Protein AF-A0A2E5CBQ8-F1 (afdb_monomer_lite)

Secondary structure (DSSP, 8-state):
------------------------HHHHHHHTTTT--TT-EEEEE-SS-EEEEEEEE-SS-TTSEEEEETT-STTHHHHTS---HHHHHHHHHHHHHHHHHHHTTSS-HHHHHHHHHHHHHTT--HHHHHHHHHHHHHHHHHHHHHHHHHHHHHHHHS-HHHHHHHHHTTTTSPP---------

Structure (mmCIF, N/CA/C/O backbone):
data_AF-A0A2E5CBQ8-F1
#
_entry.id   AF-A0A2E5CBQ8-F1
#
loop_
_atom_site.group_PDB
_atom_site.id
_atom_site.type_symbol
_atom_site.label_atom_id
_atom_site.label_alt_id
_atom_site.label_comp_id
_atom_site.label_asym_id
_atom_site.label_entity_id
_atom_site.label_seq_id
_atom_site.pdbx_PDB_ins_code
_atom_site.Cartn_x
_atom_site.Cartn_y
_atom_site.Cartn_z
_atom_site.occupancy
_atom_site.B_iso_or_equiv
_atom_site.auth_seq_id
_atom_site.auth_comp_id
_atom_site.auth_asym_id
_atom_site.auth_atom_id
_atom_site.pdbx_PDB_model_num
ATOM 1 N N . MET A 1 1 ? -14.321 -47.953 -75.832 1.00 46.03 1 MET A N 1
ATOM 2 C CA . MET A 1 1 ? -13.496 -48.593 -74.783 1.00 46.03 1 MET A CA 1
ATOM 3 C C . MET A 1 1 ? -12.392 -47.636 -74.364 1.00 46.03 1 MET A C 1
ATOM 5 O O . MET A 1 1 ? -11.572 -47.303 -75.208 1.00 46.03 1 MET A O 1
ATOM 9 N N . LYS A 1 2 ? -12.422 -47.175 -73.109 1.00 38.91 2 LYS A N 1
ATOM 10 C CA . LYS A 1 2 ? -11.278 -46.893 -72.217 1.00 38.91 2 LYS A CA 1
ATOM 11 C C . LYS A 1 2 ? -11.854 -46.353 -70.903 1.00 38.91 2 LYS A C 1
ATOM 13 O O . LYS A 1 2 ? -12.070 -45.165 -70.714 1.00 38.91 2 LYS A O 1
ATOM 18 N N . THR A 1 3 ? -12.221 -47.311 -70.066 1.00 44.31 3 THR A N 1
ATOM 19 C CA . THR A 1 3 ? -12.457 -47.204 -68.626 1.00 44.31 3 THR A CA 1
ATOM 20 C C . THR A 1 3 ? -11.144 -46.917 -67.905 1.00 44.31 3 THR A C 1
ATOM 22 O O . THR A 1 3 ? -10.200 -47.645 -68.192 1.00 44.31 3 THR A O 1
ATOM 25 N N . THR A 1 4 ? -11.115 -45.950 -66.976 1.00 44.88 4 THR A N 1
ATOM 26 C CA . THR A 1 4 ? -10.463 -46.022 -65.637 1.00 44.88 4 THR A CA 1
ATOM 27 C C . THR A 1 4 ? -10.475 -44.622 -64.985 1.00 44.88 4 THR A C 1
ATOM 29 O O . THR A 1 4 ? -9.972 -43.701 -65.614 1.00 44.88 4 THR A O 1
ATOM 32 N N . THR A 1 5 ? -11.217 -44.302 -63.914 1.00 49.97 5 THR A N 1
ATOM 33 C CA . THR A 1 5 ? -11.141 -44.595 -62.451 1.00 49.97 5 THR A CA 1
ATOM 34 C C . THR A 1 5 ? -10.514 -43.454 -61.622 1.00 49.97 5 THR A C 1
ATOM 36 O O . THR A 1 5 ? -9.458 -42.950 -61.981 1.00 49.97 5 THR A O 1
ATOM 39 N N . PHE A 1 6 ? -11.143 -43.183 -60.460 1.00 45.59 6 PHE A N 1
ATOM 40 C CA . PHE A 1 6 ? -10.725 -42.371 -59.292 1.00 45.59 6 PHE A CA 1
ATOM 41 C C . PHE A 1 6 ? -10.761 -40.839 -59.496 1.00 45.59 6 PHE A C 1
ATOM 43 O O . PHE A 1 6 ? -10.313 -40.329 -60.506 1.00 45.59 6 PHE A O 1
ATOM 50 N N . ILE A 1 7 ? -11.315 -40.016 -58.596 1.00 46.91 7 ILE A N 1
ATOM 51 C CA . ILE A 1 7 ? -11.030 -39.914 -57.158 1.00 46.91 7 ILE A CA 1
ATOM 52 C C . ILE A 1 7 ? -12.256 -39.332 -56.413 1.00 46.91 7 ILE A C 1
ATOM 54 O O . ILE A 1 7 ? -12.740 -38.251 -56.737 1.00 46.91 7 ILE A O 1
ATOM 58 N N . LEU A 1 8 ? -12.716 -40.041 -55.375 1.00 48.91 8 LEU A N 1
ATOM 59 C CA . LEU A 1 8 ? -13.511 -39.507 -54.261 1.00 48.91 8 LEU A CA 1
ATOM 60 C C . LEU A 1 8 ? -12.632 -38.550 -53.443 1.00 48.91 8 LEU A C 1
ATOM 62 O O . LEU A 1 8 ? -11.642 -39.008 -52.878 1.00 48.91 8 LEU A O 1
ATOM 66 N N . LEU A 1 9 ? -12.983 -37.266 -53.325 1.00 44.81 9 LEU A N 1
ATOM 67 C CA . LEU A 1 9 ? -12.394 -36.394 -52.302 1.00 44.81 9 LEU A CA 1
ATOM 68 C C . LEU A 1 9 ? -13.324 -35.226 -51.930 1.00 44.81 9 LEU A C 1
ATOM 70 O O . LEU A 1 9 ? -13.858 -34.535 -52.790 1.00 44.81 9 LEU A O 1
ATOM 74 N N . PHE A 1 10 ? -13.432 -35.028 -50.612 1.00 46.66 10 PHE A N 1
ATOM 75 C CA . PHE A 1 10 ? -14.015 -33.901 -49.870 1.00 46.66 10 PHE A CA 1
ATOM 76 C C . PHE A 1 10 ? -15.510 -33.914 -49.517 1.00 46.66 10 PHE A C 1
ATOM 78 O O . PHE A 1 10 ? -16.258 -32.978 -49.783 1.00 46.66 10 PHE A O 1
ATOM 85 N N . LEU A 1 11 ? -15.886 -34.921 -48.725 1.00 47.78 11 LEU A N 1
ATOM 86 C CA . LEU A 1 11 ? -16.880 -34.780 -47.654 1.00 47.78 11 LEU A CA 1
ATOM 87 C C . LEU A 1 11 ? -16.131 -34.491 -46.337 1.00 47.78 11 LEU A C 1
ATOM 89 O O . LEU A 1 11 ? -15.709 -35.428 -45.667 1.00 47.78 11 LEU A O 1
ATOM 93 N N . SER A 1 12 ? -15.912 -33.210 -46.007 1.00 46.91 12 SER A N 1
ATOM 94 C CA . SER A 1 12 ? -15.661 -32.708 -44.633 1.00 46.91 12 SER A CA 1
ATOM 95 C C . SER A 1 12 ? -15.302 -31.212 -44.610 1.00 46.91 12 SER A C 1
ATOM 97 O O . SER A 1 12 ? -14.220 -30.810 -44.188 1.00 46.91 12 SER A O 1
ATOM 99 N N . LEU A 1 13 ? -16.242 -30.336 -44.980 1.00 47.88 13 LEU A N 1
ATOM 100 C CA . LEU A 1 13 ? -16.240 -28.977 -44.421 1.00 47.88 13 LEU A CA 1
ATOM 101 C C . LEU A 1 13 ? -16.800 -29.063 -43.000 1.00 47.88 13 LEU A C 1
ATOM 103 O O . LEU A 1 13 ? -17.970 -28.805 -42.725 1.00 47.88 13 LEU A O 1
ATOM 107 N N . SER A 1 14 ? -15.935 -29.535 -42.108 1.00 46.38 14 SER A N 1
ATOM 108 C CA . SER A 1 14 ? -16.169 -29.586 -40.678 1.00 46.38 14 SER A CA 1
ATOM 109 C C . SER A 1 14 ? -16.424 -28.176 -40.161 1.00 46.38 14 SER A C 1
ATOM 111 O O . SER A 1 14 ? -15.569 -27.294 -40.235 1.00 46.38 14 SER A O 1
ATOM 113 N N . PHE A 1 15 ? -17.620 -28.005 -39.607 1.00 46.34 15 PHE A N 1
ATOM 114 C CA . PHE A 1 15 ? -17.960 -27.019 -38.594 1.00 46.34 15 PHE A CA 1
ATOM 115 C C . PHE A 1 15 ? -16.772 -26.733 -37.662 1.00 46.34 15 PHE A C 1
ATOM 117 O O . PHE A 1 15 ? -16.434 -27.550 -36.809 1.00 46.34 15 PHE A O 1
ATOM 124 N N . GLN A 1 16 ? -16.199 -25.537 -37.748 1.00 45.25 16 GLN A N 1
ATOM 125 C CA . GLN A 1 16 ? -15.494 -24.929 -36.620 1.00 45.25 16 GLN A CA 1
ATOM 126 C C . GLN A 1 16 ? -16.032 -23.520 -36.389 1.00 45.25 16 GLN A C 1
ATOM 128 O O . GLN A 1 16 ? -15.331 -22.514 -36.450 1.00 45.25 16 GLN A O 1
ATOM 133 N N . ALA A 1 17 ? -17.323 -23.459 -36.058 1.00 40.94 17 ALA A N 1
ATOM 134 C CA . ALA A 1 17 ? -17.842 -22.376 -35.240 1.00 40.94 17 ALA A CA 1
ATOM 135 C C . ALA A 1 17 ? -17.223 -22.525 -33.841 1.00 40.94 17 ALA A C 1
ATOM 137 O O . ALA A 1 17 ? -17.760 -23.212 -32.972 1.00 40.94 17 ALA A O 1
ATOM 138 N N . HIS A 1 18 ? -16.041 -21.941 -33.635 1.00 41.66 18 HIS A N 1
ATOM 139 C CA . HIS A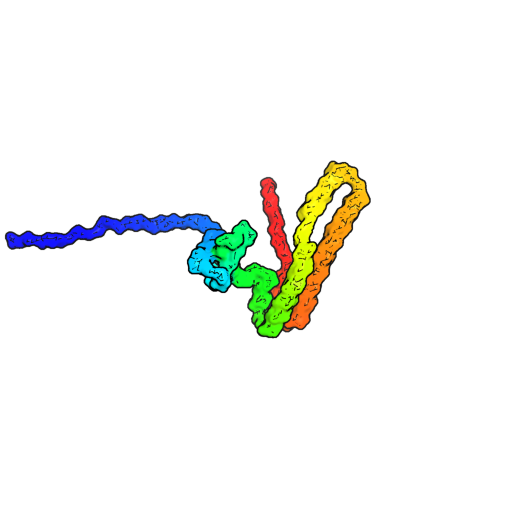 1 18 ? -15.426 -21.882 -32.316 1.00 41.66 18 HIS A CA 1
ATOM 140 C C . HIS A 1 18 ? -16.354 -21.119 -31.371 1.00 41.66 18 HIS A C 1
ATOM 142 O O . HIS A 1 18 ? -16.509 -19.899 -31.452 1.00 41.66 18 HIS A O 1
ATOM 148 N N . ALA A 1 19 ? -16.968 -21.870 -30.460 1.00 41.28 19 ALA A N 1
ATOM 149 C CA . ALA A 1 19 ? -17.668 -21.359 -29.304 1.00 41.28 19 ALA A CA 1
ATOM 150 C C . ALA A 1 19 ? -16.771 -20.338 -28.587 1.00 41.28 19 ALA A C 1
ATOM 152 O O . ALA A 1 19 ? -15.774 -20.706 -27.961 1.00 41.28 19 ALA A O 1
ATOM 153 N N . LYS A 1 20 ? -17.122 -19.048 -28.660 1.00 43.97 20 LYS A N 1
ATOM 154 C CA . LYS A 1 20 ? -16.573 -18.024 -27.763 1.00 43.97 20 LYS A CA 1
ATOM 155 C C . LYS A 1 20 ? -17.063 -18.349 -26.355 1.00 43.97 20 LYS A C 1
ATOM 157 O O . LYS A 1 20 ? -18.068 -17.818 -25.887 1.00 43.97 20 LYS A O 1
ATOM 162 N N . LYS A 1 21 ? -16.361 -19.266 -25.683 1.00 48.91 21 LYS A N 1
ATOM 163 C CA . LYS A 1 21 ? -16.465 -19.460 -24.239 1.00 48.91 21 LYS A CA 1
ATOM 164 C C . LYS A 1 21 ? -16.292 -18.079 -23.620 1.00 48.91 21 LYS A C 1
ATOM 166 O O . LYS A 1 21 ? -15.361 -17.354 -23.965 1.00 48.91 21 LYS A O 1
ATOM 171 N N . ASN A 1 22 ? -17.212 -17.702 -22.742 1.00 52.56 22 ASN A N 1
ATOM 172 C CA . ASN A 1 22 ? -17.142 -16.460 -21.988 1.00 52.56 22 ASN A CA 1
ATOM 173 C C . ASN A 1 22 ? -15.984 -16.596 -20.979 1.00 52.56 22 ASN A C 1
ATOM 175 O O . ASN A 1 22 ? -16.178 -16.939 -19.814 1.00 52.56 22 ASN A O 1
ATOM 179 N N . GLU A 1 23 ? -14.750 -16.492 -21.473 1.00 63.47 23 GLU A N 1
ATOM 180 C CA . GLU A 1 23 ? -13.539 -16.738 -20.705 1.00 63.47 23 GLU A CA 1
ATOM 181 C C . GLU A 1 23 ? -13.404 -15.651 -19.648 1.00 63.47 23 GLU A C 1
ATOM 183 O O . GLU A 1 23 ? -13.125 -14.480 -19.919 1.00 63.47 23 GLU A O 1
ATOM 188 N N . ASN A 1 24 ? -13.609 -16.048 -18.396 1.00 83.81 24 ASN A N 1
ATOM 189 C CA . ASN A 1 24 ? -13.316 -15.173 -17.283 1.00 83.81 24 ASN A CA 1
ATOM 190 C C . ASN A 1 24 ? -11.795 -14.962 -17.190 1.00 83.81 24 ASN A C 1
ATOM 192 O O . ASN A 1 24 ? -10.990 -15.821 -17.552 1.00 83.81 24 ASN A O 1
ATOM 196 N N . ARG A 1 25 ? -11.386 -13.809 -16.658 1.00 84.12 25 ARG A N 1
ATOM 197 C CA . ARG A 1 25 ? -9.968 -13.439 -16.520 1.00 84.12 25 ARG A CA 1
ATOM 198 C C . ARG A 1 25 ? -9.124 -14.506 -15.808 1.00 84.12 25 ARG A C 1
ATOM 200 O O . ARG A 1 25 ? -7.935 -14.625 -16.076 1.00 84.12 25 ARG A O 1
ATOM 207 N N . TRP A 1 26 ? -9.730 -15.249 -14.882 1.00 87.88 26 TRP A N 1
ATOM 208 C CA . TRP A 1 26 ? -9.048 -16.269 -14.092 1.00 87.88 26 TRP A CA 1
ATOM 209 C C . TRP A 1 26 ? -8.571 -17.448 -14.945 1.00 87.88 26 TRP A C 1
ATOM 211 O O . TRP A 1 26 ? -7.439 -17.890 -14.776 1.00 87.88 26 TRP A O 1
ATOM 221 N N . SER A 1 27 ? -9.389 -17.899 -15.900 1.00 89.44 27 SER A N 1
ATOM 222 C CA . SER A 1 27 ? -9.017 -18.977 -16.824 1.00 89.44 27 SER A CA 1
ATOM 223 C C . SER A 1 27 ? -7.753 -18.646 -17.626 1.00 89.44 27 SER A C 1
ATOM 225 O O . SER A 1 27 ? -6.823 -19.444 -17.640 1.00 89.44 27 SER A O 1
ATOM 227 N N . LYS A 1 28 ? -7.655 -17.427 -18.175 1.00 91.56 28 LYS A N 1
ATOM 228 C CA . LYS A 1 28 ? -6.457 -16.941 -18.882 1.00 91.56 28 LYS A CA 1
ATOM 229 C C . LYS A 1 28 ? -5.220 -16.869 -17.985 1.00 91.56 28 LYS A C 1
ATOM 231 O O . LYS A 1 28 ? -4.144 -17.289 -18.391 1.00 91.56 28 LYS A O 1
ATOM 236 N N . ILE A 1 29 ? -5.383 -16.368 -16.756 1.00 90.62 29 ILE A N 1
ATOM 237 C CA . ILE A 1 29 ? -4.297 -16.268 -15.767 1.00 90.62 29 ILE A CA 1
ATOM 238 C C . ILE A 1 29 ? -3.720 -17.647 -15.423 1.00 90.62 29 ILE A C 1
ATOM 240 O O . ILE A 1 29 ? -2.507 -17.771 -15.262 1.00 90.62 29 ILE A O 1
ATOM 244 N N . LYS A 1 30 ? -4.584 -18.658 -15.276 1.00 93.06 30 LYS A N 1
ATOM 245 C CA . LYS A 1 30 ? -4.172 -20.037 -15.002 1.00 93.06 30 LYS A CA 1
ATOM 246 C C . LYS A 1 30 ? -3.498 -20.655 -16.229 1.00 93.06 30 LYS A C 1
ATOM 248 O O . LYS A 1 30 ? -2.365 -21.107 -16.121 1.00 93.06 30 LYS A O 1
ATOM 253 N N . ALA A 1 31 ? -4.161 -20.599 -17.386 1.00 93.50 31 ALA A N 1
ATOM 254 C CA . ALA A 1 31 ? -3.687 -21.200 -18.635 1.00 93.50 31 ALA A CA 1
ATOM 255 C C . ALA A 1 31 ? -2.279 -20.723 -19.027 1.00 93.50 31 ALA A C 1
ATOM 257 O O . ALA A 1 31 ? -1.461 -21.509 -19.491 1.00 93.50 31 ALA A O 1
ATOM 258 N N . ALA A 1 32 ? -1.956 -19.455 -18.754 1.00 94.38 32 ALA A N 1
ATOM 259 C CA . ALA A 1 32 ? -0.636 -18.880 -19.013 1.00 94.38 32 ALA A CA 1
ATOM 260 C C . ALA A 1 32 ? 0.531 -19.559 -18.261 1.00 94.38 32 ALA A C 1
ATOM 262 O O . ALA A 1 32 ? 1.687 -19.293 -18.593 1.00 94.38 32 ALA A O 1
ATOM 263 N N . CYS A 1 33 ? 0.244 -20.407 -17.265 1.00 95.94 33 CYS A N 1
ATOM 264 C CA . CYS A 1 33 ? 1.229 -21.121 -16.453 1.00 95.94 33 CYS A CA 1
ATOM 265 C C . CYS A 1 33 ? 1.024 -22.645 -16.390 1.00 95.94 33 CYS A C 1
ATOM 267 O O . CYS A 1 33 ? 1.751 -23.301 -15.653 1.00 95.94 33 CYS A O 1
ATOM 269 N N . GLU A 1 34 ? 0.079 -23.231 -17.139 1.00 91.81 34 GLU A N 1
ATOM 270 C CA . GLU A 1 34 ? -0.217 -24.678 -17.060 1.00 91.81 34 GLU A CA 1
ATOM 271 C C . GLU A 1 34 ? 0.957 -25.566 -17.496 1.00 91.81 34 GLU A C 1
ATOM 273 O O . GLU A 1 34 ? 1.121 -26.665 -16.976 1.00 91.81 34 GLU A O 1
ATOM 278 N N . SER A 1 35 ? 1.805 -25.076 -18.401 1.00 88.44 35 SER A N 1
ATOM 279 C CA . SER A 1 35 ? 2.996 -25.775 -18.895 1.00 88.44 35 SER A CA 1
ATOM 280 C C . SER A 1 35 ? 4.304 -25.116 -18.443 1.00 88.44 35 SER A C 1
ATOM 282 O O . SER A 1 35 ? 5.322 -25.237 -19.125 1.00 88.44 35 SER A O 1
ATOM 284 N N . LYS A 1 36 ? 4.266 -24.339 -17.355 1.00 92.69 36 LYS A N 1
ATOM 285 C CA . LYS A 1 36 ? 5.402 -23.548 -16.870 1.00 92.69 36 LYS A CA 1
ATOM 286 C C . LYS A 1 36 ? 5.725 -23.874 -15.420 1.00 92.69 36 LYS A C 1
ATOM 288 O O . LYS A 1 36 ? 4.840 -24.207 -14.639 1.00 92.69 36 LYS A O 1
ATOM 293 N N . SER A 1 37 ? 6.994 -23.747 -15.054 1.00 92.94 37 SER A N 1
ATOM 294 C CA . SER A 1 37 ? 7.471 -23.858 -13.679 1.00 92.94 37 SER A CA 1
ATOM 295 C C . SER A 1 37 ? 7.415 -22.513 -12.947 1.00 92.94 37 SER A C 1
ATOM 297 O O . SER A 1 37 ? 7.238 -21.443 -13.542 1.00 92.94 37 SER A O 1
ATOM 299 N N . ALA A 1 38 ? 7.534 -22.561 -11.619 1.00 91.81 38 ALA A N 1
ATOM 300 C CA . ALA A 1 38 ? 7.564 -21.361 -10.795 1.00 91.81 38 ALA A CA 1
ATOM 301 C C . ALA A 1 38 ? 8.746 -20.458 -11.192 1.00 91.81 38 ALA A C 1
ATOM 303 O O . ALA A 1 38 ? 9.863 -20.928 -11.385 1.00 91.81 38 ALA A O 1
ATOM 304 N N . GLY A 1 39 ? 8.492 -19.155 -11.307 1.00 86.88 39 GLY A N 1
ATOM 305 C CA . GLY A 1 39 ? 9.480 -18.150 -11.704 1.00 86.88 39 GLY A CA 1
ATOM 306 C C . GLY A 1 39 ? 9.606 -17.923 -13.213 1.00 86.88 39 GLY A C 1
ATOM 307 O O . GLY A 1 39 ? 10.192 -16.920 -13.602 1.00 86.88 39 GLY A O 1
ATOM 308 N N . GLN A 1 40 ? 9.027 -18.775 -14.066 1.00 92.50 40 GLN A N 1
ATOM 309 C CA . GLN A 1 40 ? 9.050 -18.546 -15.514 1.00 92.50 40 GLN A CA 1
ATOM 310 C C . GLN A 1 40 ? 8.143 -17.387 -15.928 1.00 92.50 40 GLN A C 1
ATOM 312 O O . GLN A 1 40 ? 7.056 -17.198 -15.376 1.00 92.50 40 GLN A O 1
ATOM 317 N N . GLU A 1 41 ? 8.573 -16.642 -16.944 1.00 93.12 41 GLU A N 1
ATOM 318 C CA . GLU A 1 41 ? 7.784 -15.565 -17.531 1.00 93.12 41 GLU A CA 1
ATOM 319 C C . GLU A 1 41 ? 6.489 -16.100 -18.145 1.00 93.12 41 GLU A C 1
ATOM 321 O O . GLU A 1 41 ? 6.446 -17.181 -18.735 1.00 93.12 41 GLU A O 1
ATOM 326 N N . CYS A 1 42 ? 5.412 -15.333 -18.036 1.00 93.94 42 CYS A N 1
ATOM 327 C CA . CYS A 1 42 ? 4.101 -15.660 -18.574 1.00 93.94 42 CYS A CA 1
ATOM 328 C C . CYS A 1 42 ? 3.462 -14.431 -19.212 1.00 93.94 42 CYS A C 1
ATOM 330 O O . CYS A 1 42 ? 3.627 -13.311 -18.729 1.00 93.94 42 CYS A O 1
ATOM 332 N N . SER A 1 43 ? 2.693 -14.649 -20.275 1.00 92.44 43 SER A N 1
ATOM 333 C CA . SER A 1 43 ? 1.919 -13.601 -20.925 1.00 92.44 43 SER A CA 1
ATOM 334 C C . SER A 1 43 ? 0.536 -14.113 -21.322 1.00 92.44 43 SER A C 1
ATOM 336 O O . SER A 1 43 ? 0.353 -15.297 -21.607 1.00 92.44 43 SER A O 1
ATOM 338 N N . PHE A 1 44 ? -0.467 -13.240 -21.273 1.00 92.00 44 PHE A N 1
ATOM 339 C CA . PHE A 1 44 ? -1.815 -13.529 -21.759 1.00 92.00 44 PHE A CA 1
ATOM 340 C C . PHE A 1 44 ? -2.543 -12.252 -22.171 1.00 92.00 44 PHE A C 1
ATOM 342 O O . PHE A 1 44 ? -2.326 -11.181 -21.603 1.00 92.00 44 PHE A O 1
ATOM 349 N N . GLU A 1 45 ? -3.476 -12.380 -23.108 1.00 89.50 45 GLU A N 1
ATOM 350 C CA . GLU A 1 45 ? -4.361 -11.290 -23.504 1.00 89.50 45 GLU A CA 1
ATOM 351 C C . GLU A 1 45 ? -5.716 -11.397 -22.786 1.00 89.50 45 GLU A C 1
ATOM 353 O O . GLU A 1 45 ? -6.297 -12.479 -22.646 1.00 89.50 45 GLU A O 1
ATOM 358 N N . PHE A 1 46 ? -6.253 -10.268 -22.318 1.00 87.31 46 PHE A N 1
ATOM 359 C CA . PHE A 1 46 ? -7.623 -10.192 -21.817 1.00 87.31 46 PHE A CA 1
ATOM 360 C C . PHE A 1 46 ? -8.245 -8.821 -22.096 1.00 87.31 46 PHE A C 1
ATOM 362 O O . PHE A 1 46 ? -7.747 -7.797 -21.628 1.00 87.31 46 PHE A O 1
ATOM 369 N N . LYS A 1 47 ? -9.384 -8.810 -22.803 1.00 85.44 47 LYS A N 1
ATOM 370 C CA . LYS A 1 47 ? -10.100 -7.590 -23.227 1.00 85.44 47 LYS A CA 1
ATOM 371 C C . LYS A 1 47 ? -9.210 -6.608 -24.012 1.00 85.44 47 LYS A C 1
ATOM 373 O O . LYS A 1 47 ? -9.188 -5.422 -23.685 1.00 85.44 47 LYS A O 1
ATOM 378 N N . GLY A 1 48 ? -8.463 -7.106 -25.001 1.00 81.00 48 GLY A N 1
ATOM 379 C CA . GLY A 1 48 ? -7.600 -6.275 -25.851 1.00 81.00 48 GLY A CA 1
ATOM 380 C C . GLY A 1 48 ? -6.390 -5.685 -25.124 1.00 81.00 48 GLY A C 1
ATOM 381 O O . GLY A 1 48 ? -5.848 -4.668 -25.545 1.00 81.00 48 GLY A O 1
ATOM 382 N N . LYS A 1 49 ? -6.009 -6.258 -23.976 1.00 80.56 49 LYS A N 1
ATOM 383 C CA . LYS A 1 49 ? -4.834 -5.847 -23.203 1.00 80.56 49 LYS A CA 1
ATOM 384 C C . LYS A 1 49 ? -3.926 -7.040 -22.984 1.00 80.56 49 LYS A C 1
ATOM 386 O O . LYS A 1 49 ? -4.388 -8.069 -22.488 1.00 80.56 49 LYS A O 1
ATOM 391 N N . ASN A 1 50 ? -2.647 -6.844 -23.271 1.00 86.06 50 ASN A N 1
ATOM 392 C CA . ASN A 1 50 ? -1.601 -7.804 -22.961 1.00 86.06 50 ASN A CA 1
ATOM 393 C C . ASN A 1 50 ? -1.168 -7.661 -21.503 1.00 86.06 50 ASN A C 1
ATOM 395 O O . ASN A 1 50 ? -1.056 -6.562 -20.950 1.00 86.06 50 ASN A O 1
ATOM 399 N N . PHE A 1 51 ? -0.977 -8.803 -20.862 1.00 85.88 51 PHE A N 1
ATOM 400 C CA . PHE A 1 51 ? -0.543 -8.918 -19.486 1.00 85.88 51 PHE A CA 1
ATOM 401 C C . PHE A 1 51 ? 0.682 -9.805 -19.437 1.00 85.88 51 PHE A C 1
ATOM 403 O O . PHE A 1 51 ? 0.608 -10.945 -19.873 1.00 85.88 51 PHE A O 1
ATOM 410 N N . GLU A 1 52 ? 1.758 -9.298 -18.849 1.00 89.06 52 GLU A N 1
ATOM 411 C CA . GLU A 1 52 ? 3.012 -10.025 -18.656 1.00 89.06 52 GLU A CA 1
ATOM 412 C C . GLU A 1 52 ? 3.300 -10.196 -17.166 1.00 89.06 52 GLU A C 1
ATOM 414 O O . GLU A 1 52 ? 2.849 -9.399 -16.329 1.00 89.06 52 GLU A O 1
ATOM 419 N N . GLY A 1 53 ? 4.009 -11.261 -16.815 1.00 90.44 53 GLY A N 1
ATOM 420 C CA . GLY A 1 53 ? 4.176 -11.700 -15.442 1.00 90.44 53 GLY A CA 1
ATOM 421 C C . GLY A 1 53 ? 5.169 -12.830 -15.261 1.00 90.44 53 GLY A C 1
ATOM 422 O O . GLY A 1 53 ? 5.851 -13.240 -16.189 1.00 90.44 53 GLY A O 1
ATOM 423 N N . GLU A 1 54 ? 5.173 -13.362 -14.045 1.00 92.69 54 GLU A N 1
ATOM 424 C CA . GLU A 1 54 ? 5.882 -14.585 -13.675 1.00 92.69 54 GLU A CA 1
ATOM 425 C C . GLU A 1 54 ? 4.888 -15.592 -13.086 1.00 92.69 54 GLU A C 1
ATOM 427 O O . GLU A 1 54 ? 3.971 -15.225 -12.335 1.00 92.69 54 GLU A O 1
ATOM 432 N N . CYS A 1 55 ? 5.085 -16.873 -13.383 1.00 94.12 55 CYS A N 1
ATOM 433 C CA . CYS A 1 55 ? 4.318 -17.964 -12.801 1.00 94.12 55 CYS A CA 1
ATOM 434 C C . CYS A 1 55 ? 4.658 -18.118 -11.319 1.00 94.12 55 CYS A C 1
ATOM 436 O O . CYS A 1 55 ? 5.796 -18.391 -10.943 1.00 94.12 55 CYS A O 1
ATOM 438 N N . LYS A 1 56 ? 3.665 -17.914 -10.452 1.00 93.00 56 LYS A N 1
ATOM 439 C CA . LYS A 1 56 ? 3.808 -18.007 -8.991 1.00 93.00 56 LYS A CA 1
ATOM 440 C C . LYS A 1 56 ? 2.602 -18.717 -8.400 1.00 93.00 56 LYS A C 1
ATOM 442 O O . LYS A 1 56 ? 1.512 -18.638 -8.959 1.00 93.00 56 LYS A O 1
ATOM 447 N N . GLU A 1 57 ? 2.780 -19.315 -7.229 1.00 91.88 57 GLU A N 1
ATOM 448 C CA . GLU A 1 57 ? 1.712 -20.010 -6.503 1.00 91.88 57 GLU A CA 1
ATOM 449 C C . GLU A 1 57 ? 0.460 -19.142 -6.316 1.00 91.88 57 GLU A C 1
ATOM 451 O O . GLU A 1 57 ? 0.528 -17.939 -6.002 1.00 91.88 57 GLU A O 1
ATOM 456 N N . GLY A 1 58 ? -0.702 -19.755 -6.514 1.00 85.12 58 GLY A N 1
ATOM 457 C CA . GLY A 1 58 ? -1.999 -19.133 -6.339 1.00 85.12 58 GLY A CA 1
ATOM 458 C C . GLY A 1 58 ? -2.249 -18.719 -4.890 1.00 85.12 58 GLY A C 1
ATOM 459 O O . GLY A 1 58 ? -1.932 -19.417 -3.939 1.00 85.12 58 GLY A O 1
ATOM 460 N N . LYS A 1 59 ? -2.883 -17.555 -4.697 1.00 79.69 59 LYS A N 1
ATOM 461 C CA . LYS A 1 59 ? -3.231 -17.077 -3.345 1.00 79.69 59 LYS A CA 1
ATOM 462 C C . LYS A 1 59 ? -4.326 -17.925 -2.675 1.00 79.69 59 LYS A C 1
ATOM 464 O O . LYS A 1 59 ? -4.406 -17.951 -1.455 1.00 79.69 59 LYS A O 1
ATOM 469 N N . LYS A 1 60 ? -5.224 -18.510 -3.474 1.00 79.00 60 LYS A N 1
ATOM 470 C CA . LYS A 1 60 ? -6.331 -19.348 -2.984 1.00 79.00 60 LYS A CA 1
ATOM 471 C C . LYS A 1 60 ? -5.964 -20.829 -2.921 1.00 79.00 60 LYS A C 1
ATOM 473 O O . LYS A 1 60 ? -6.594 -21.555 -2.170 1.00 79.00 60 LYS A O 1
ATOM 478 N N . ASP A 1 61 ? -4.998 -21.236 -3.734 1.00 84.00 61 ASP A N 1
ATOM 479 C CA . ASP A 1 61 ? -4.568 -22.615 -3.904 1.00 84.00 61 ASP A CA 1
ATOM 480 C C . ASP A 1 61 ? -3.090 -22.588 -4.302 1.00 84.00 61 ASP A C 1
ATOM 482 O O . ASP A 1 61 ? -2.751 -22.097 -5.384 1.00 84.00 61 ASP A O 1
ATOM 486 N N . SER A 1 62 ? -2.224 -23.034 -3.393 1.00 86.00 62 SER A N 1
ATOM 487 C CA . SER A 1 62 ? -0.773 -23.063 -3.589 1.00 86.00 62 SER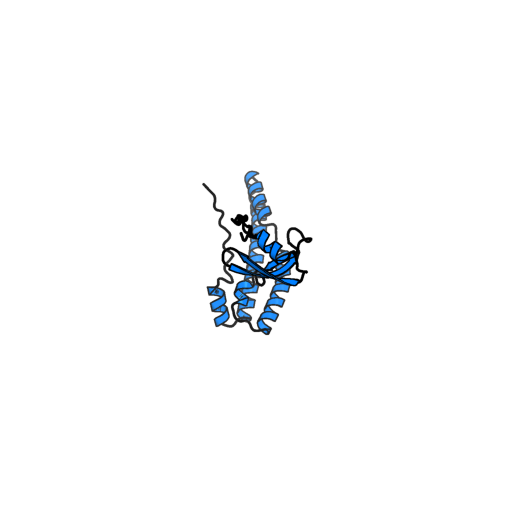 A CA 1
ATOM 488 C C . SER A 1 62 ? -0.326 -24.187 -4.523 1.00 86.00 62 SER A C 1
ATOM 490 O O . SER A 1 62 ? 0.784 -24.120 -5.038 1.00 86.00 62 SER A O 1
ATOM 492 N N . SER A 1 63 ? -1.186 -25.175 -4.805 1.00 86.12 63 SER A N 1
ATOM 493 C CA . SER A 1 63 ? -0.886 -26.261 -5.749 1.00 86.12 63 SER A CA 1
ATOM 494 C C . SER A 1 63 ? -0.940 -25.820 -7.217 1.00 86.12 63 SER A C 1
ATOM 496 O O . SER A 1 63 ? -0.472 -26.531 -8.103 1.00 86.12 63 SER A O 1
ATOM 498 N N . LEU A 1 64 ? -1.488 -24.631 -7.487 1.00 90.69 64 LEU A N 1
ATOM 499 C CA . LEU A 1 64 ? -1.637 -24.083 -8.830 1.00 90.69 64 LEU A CA 1
ATOM 500 C C . LEU A 1 64 ? -0.670 -22.924 -9.065 1.00 90.69 64 LEU A C 1
ATOM 502 O O . LEU A 1 64 ? -0.639 -21.951 -8.306 1.00 90.69 64 LEU A O 1
ATOM 506 N N . LEU A 1 65 ? 0.044 -22.968 -10.190 1.00 93.81 65 LEU A N 1
ATOM 507 C CA . LEU A 1 65 ? 0.774 -21.812 -10.697 1.00 93.81 65 LEU A CA 1
ATOM 508 C C . LEU A 1 65 ? -0.158 -20.909 -11.500 1.00 93.81 65 LEU A C 1
ATOM 510 O O . LEU A 1 65 ? -0.941 -21.350 -12.338 1.00 93.81 65 LEU A O 1
ATOM 514 N N . VAL A 1 66 ? -0.070 -19.613 -11.224 1.00 93.38 66 VAL A N 1
ATOM 515 C CA . VAL A 1 66 ? -0.846 -18.582 -11.907 1.00 93.38 66 VAL A CA 1
ATOM 516 C C . VAL A 1 66 ? 0.065 -17.472 -12.389 1.00 93.38 66 VAL A C 1
ATOM 518 O O . VAL A 1 66 ? 1.035 -17.110 -11.716 1.00 93.38 66 VAL A O 1
ATOM 521 N N . CYS A 1 67 ? -0.280 -16.883 -13.532 1.00 91.94 67 CYS A N 1
ATOM 522 C CA . CYS A 1 67 ? 0.480 -15.773 -14.077 1.00 91.94 67 CYS A CA 1
ATOM 523 C C . CYS A 1 67 ? 0.281 -14.518 -13.220 1.00 91.94 67 CYS A C 1
ATOM 525 O O . CYS A 1 67 ? -0.755 -13.842 -13.288 1.00 91.94 67 CYS A O 1
ATOM 527 N N . LYS A 1 68 ? 1.262 -14.203 -12.367 1.00 87.94 68 LYS A N 1
ATOM 528 C CA . LYS A 1 68 ? 1.248 -12.992 -11.546 1.00 87.94 68 LYS A CA 1
ATOM 529 C C . LYS A 1 68 ? 1.902 -11.865 -12.319 1.00 87.94 68 LYS A C 1
ATOM 531 O O . LYS A 1 68 ? 3.104 -11.865 -12.545 1.00 87.94 68 LYS A O 1
ATOM 536 N N . ARG A 1 69 ? 1.080 -10.874 -12.657 1.00 77.94 69 ARG A N 1
ATOM 537 C CA . ARG A 1 69 ? 1.480 -9.669 -13.383 1.00 77.94 69 ARG A CA 1
ATOM 538 C C . ARG A 1 69 ? 2.757 -9.043 -12.811 1.00 77.94 69 ARG A C 1
ATOM 540 O O . ARG A 1 69 ? 2.775 -8.627 -11.645 1.00 77.94 69 ARG A O 1
ATOM 547 N N . SER A 1 70 ? 3.752 -8.855 -13.664 1.00 60.97 70 SER A N 1
ATOM 548 C CA . SER A 1 70 ? 4.890 -7.983 -13.411 1.00 60.97 70 SER A CA 1
ATOM 549 C C . SER A 1 70 ? 4.332 -6.569 -13.255 1.00 60.97 70 SER A C 1
ATOM 551 O O . SER A 1 70 ? 3.605 -6.064 -14.105 1.00 60.97 70 SER A O 1
ATOM 553 N N . GLY A 1 71 ? 4.528 -5.945 -12.092 1.00 52.19 71 GLY A N 1
ATOM 554 C CA . GLY A 1 71 ? 4.008 -4.591 -11.851 1.00 52.19 71 GLY A CA 1
ATOM 555 C C . GLY A 1 71 ? 2.494 -4.513 -11.602 1.00 52.19 71 GLY A C 1
ATOM 556 O O . GLY A 1 71 ? 1.883 -3.461 -11.770 1.00 52.19 71 GLY A O 1
ATOM 557 N N . GLY A 1 72 ? 1.841 -5.606 -11.196 1.00 47.91 72 GLY A N 1
ATOM 558 C CA . GLY A 1 72 ? 0.496 -5.574 -10.609 1.00 47.91 72 GLY A CA 1
ATOM 559 C C . GLY A 1 72 ? 0.543 -5.290 -9.106 1.00 47.91 72 GLY A C 1
ATOM 560 O O . GLY A 1 72 ? 0.292 -6.182 -8.305 1.00 47.91 72 GLY A O 1
ATOM 561 N N . GLY A 1 73 ? 0.900 -4.073 -8.701 1.00 62.28 73 GLY A N 1
ATOM 562 C CA . GLY A 1 73 ? 1.022 -3.704 -7.287 1.00 62.28 73 GLY A CA 1
ATOM 563 C C . GLY A 1 73 ? 1.325 -2.221 -7.110 1.00 62.28 73 GLY A C 1
ATOM 564 O O . GLY A 1 73 ? 1.475 -1.513 -8.099 1.00 62.28 73 GLY A O 1
ATOM 565 N N . GLY A 1 74 ? 1.444 -1.747 -5.864 1.00 59.22 74 GLY A N 1
ATOM 566 C CA . GLY A 1 74 ? 1.635 -0.325 -5.507 1.00 59.22 74 GLY A CA 1
ATOM 567 C C . GLY A 1 74 ? 2.878 0.385 -6.081 1.00 59.22 74 GLY A C 1
ATOM 568 O O . GLY A 1 74 ? 3.137 1.522 -5.697 1.00 59.22 74 GLY A O 1
ATOM 569 N N . LEU A 1 75 ? 3.619 -0.283 -6.972 1.00 67.38 75 LEU A N 1
ATOM 570 C CA . LEU A 1 75 ? 4.756 0.203 -7.755 1.00 67.38 75 LEU A CA 1
ATOM 571 C C . LEU A 1 75 ? 4.463 0.444 -9.235 1.00 67.38 75 LEU A C 1
ATOM 573 O O . LEU A 1 75 ? 5.354 0.924 -9.919 1.00 67.38 75 LEU A O 1
ATOM 577 N N . ALA A 1 76 ? 3.283 0.082 -9.747 1.00 75.62 76 ALA A N 1
ATOM 578 C CA . ALA A 1 76 ? 2.997 0.143 -11.184 1.00 75.62 76 ALA A CA 1
ATOM 579 C C . ALA A 1 76 ? 3.339 1.520 -11.771 1.00 75.62 76 ALA A C 1
ATOM 581 O O . ALA A 1 76 ? 4.136 1.614 -12.690 1.00 75.62 76 ALA A O 1
ATOM 582 N N . ILE A 1 77 ? 2.841 2.573 -11.120 1.00 82.88 77 ILE A N 1
ATOM 583 C CA . ILE A 1 77 ? 3.084 3.962 -11.513 1.00 82.88 77 ILE A CA 1
ATOM 584 C C . ILE A 1 77 ? 4.568 4.326 -11.412 1.00 82.88 77 ILE A C 1
ATOM 586 O O . ILE A 1 77 ? 5.070 5.026 -12.273 1.00 82.88 77 ILE A O 1
ATOM 590 N N . LEU A 1 78 ? 5.274 3.842 -10.384 1.00 85.38 78 LEU A N 1
ATOM 591 C CA . LEU A 1 78 ? 6.683 4.176 -10.146 1.00 85.38 78 LEU A CA 1
ATOM 592 C C . LEU A 1 78 ? 7.620 3.565 -11.195 1.00 85.38 78 LEU A C 1
ATOM 594 O O . LEU A 1 78 ? 8.661 4.139 -11.468 1.00 85.38 78 LEU A O 1
ATOM 598 N N . ARG A 1 79 ? 7.257 2.427 -11.797 1.00 79.50 79 ARG A N 1
ATOM 599 C CA . ARG A 1 79 ? 8.049 1.804 -12.872 1.00 79.50 79 ARG A CA 1
ATOM 600 C C . ARG A 1 79 ? 7.929 2.533 -14.211 1.00 79.50 79 ARG A C 1
ATOM 602 O O . ARG A 1 79 ? 8.757 2.307 -15.075 1.00 79.50 79 ARG A O 1
ATOM 609 N N . GLU A 1 80 ? 6.921 3.387 -14.366 1.00 82.56 80 GLU A N 1
ATOM 610 C CA . GLU A 1 80 ? 6.695 4.208 -15.563 1.00 82.56 80 GLU A CA 1
ATOM 611 C C . GLU A 1 80 ? 7.360 5.596 -15.460 1.00 82.56 80 GLU A C 1
ATOM 613 O O . GLU A 1 80 ? 7.001 6.493 -16.219 1.00 82.56 80 GLU A O 1
ATOM 618 N N . LEU A 1 81 ? 8.239 5.812 -14.470 1.00 88.12 81 LEU A N 1
ATOM 619 C CA . LEU A 1 81 ? 8.919 7.093 -14.215 1.00 88.12 81 LEU A CA 1
ATOM 620 C C . LEU A 1 81 ? 10.407 7.067 -14.587 1.00 88.12 81 LEU A C 1
ATOM 622 O O . LEU A 1 81 ? 11.153 7.909 -14.092 1.00 88.12 81 LEU A O 1
ATOM 626 N N . ASP A 1 82 ? 10.839 6.074 -15.368 1.00 88.50 82 ASP A N 1
ATOM 627 C CA . ASP A 1 82 ? 12.232 5.915 -15.805 1.00 88.50 82 ASP A CA 1
ATOM 628 C C . ASP A 1 82 ? 13.226 6.031 -14.635 1.00 88.50 82 ASP A C 1
ATOM 630 O O . ASP A 1 82 ? 14.102 6.892 -14.593 1.00 88.50 82 ASP A O 1
ATOM 634 N N . LEU A 1 83 ? 13.021 5.199 -13.607 1.00 89.94 83 LEU A N 1
ATOM 635 C CA . LEU A 1 83 ? 13.872 5.187 -12.415 1.00 89.94 83 LEU A CA 1
ATOM 636 C C . LEU A 1 83 ? 15.264 4.638 -12.743 1.00 89.94 83 LEU A C 1
ATOM 638 O O . LEU A 1 83 ? 15.369 3.630 -13.440 1.00 89.94 83 LEU A O 1
ATOM 642 N N . THR A 1 84 ? 16.309 5.218 -12.148 1.00 93.56 84 THR A N 1
ATOM 643 C CA . THR A 1 84 ? 17.656 4.628 -12.200 1.00 93.56 84 THR A CA 1
ATOM 644 C C . THR A 1 84 ? 17.723 3.326 -11.399 1.00 93.56 84 T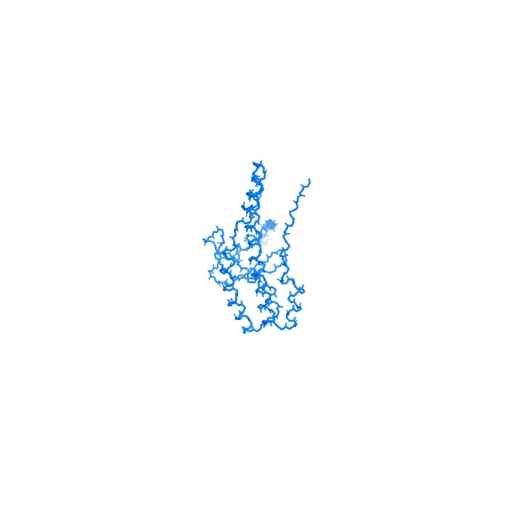HR A C 1
ATOM 646 O O . THR A 1 84 ? 16.889 3.073 -10.517 1.00 93.56 84 THR A O 1
ATOM 649 N N . ASP A 1 85 ? 18.748 2.511 -11.643 1.00 90.56 85 ASP A N 1
ATOM 650 C CA . ASP A 1 85 ? 18.963 1.264 -10.905 1.00 90.56 85 ASP A CA 1
ATOM 651 C C . ASP A 1 85 ? 19.153 1.507 -9.398 1.00 90.56 85 ASP A C 1
ATOM 653 O O . ASP A 1 85 ? 18.605 0.777 -8.562 1.00 90.56 85 ASP A O 1
ATOM 657 N N . GLU A 1 86 ? 19.836 2.590 -9.020 1.00 91.94 86 GLU A N 1
ATOM 658 C CA . GLU A 1 86 ? 19.991 3.017 -7.627 1.00 91.94 86 GLU A CA 1
ATOM 659 C C . GLU A 1 86 ? 18.651 3.426 -7.015 1.00 91.94 86 GLU A C 1
ATOM 661 O O . GLU A 1 86 ? 18.355 3.062 -5.869 1.00 91.94 86 GLU A O 1
ATOM 666 N N . GLN A 1 87 ? 17.822 4.167 -7.760 1.00 91.88 87 GLN A N 1
ATOM 667 C CA . GLN A 1 87 ? 16.490 4.551 -7.299 1.00 91.88 87 GLN A CA 1
ATOM 668 C C . GLN A 1 87 ? 15.611 3.313 -7.093 1.00 91.88 87 GLN A C 1
ATOM 670 O O . GLN A 1 87 ? 14.939 3.179 -6.065 1.00 91.88 87 GLN A O 1
ATOM 675 N N . LEU A 1 88 ? 15.657 2.372 -8.038 1.00 89.75 88 LEU A N 1
ATOM 676 C CA . LEU A 1 88 ? 14.927 1.112 -7.984 1.00 89.75 88 LEU A CA 1
ATOM 677 C C . LEU A 1 88 ? 15.361 0.258 -6.784 1.00 89.75 88 LEU A C 1
ATOM 679 O O . LEU A 1 88 ? 14.507 -0.318 -6.101 1.00 89.75 88 LEU A O 1
ATOM 683 N N . LYS A 1 89 ? 16.667 0.188 -6.501 1.00 90.38 89 LYS A N 1
ATOM 684 C CA . LYS A 1 89 ? 17.217 -0.537 -5.348 1.00 90.38 89 LYS A CA 1
ATOM 685 C C . LYS A 1 89 ? 16.700 0.043 -4.030 1.00 90.38 89 LYS A C 1
ATOM 687 O O . LYS A 1 89 ? 16.066 -0.683 -3.262 1.00 90.38 89 LYS A O 1
ATOM 692 N N . LYS A 1 90 ? 16.854 1.356 -3.819 1.00 93.25 90 LYS A N 1
ATOM 693 C CA . LYS A 1 90 ? 16.358 2.055 -2.616 1.00 93.25 90 LYS A CA 1
ATOM 694 C C . LYS A 1 90 ? 14.849 1.884 -2.440 1.00 93.25 90 LYS A C 1
ATOM 696 O O . LYS A 1 90 ? 14.359 1.674 -1.332 1.00 93.25 90 LYS A O 1
ATOM 701 N N . LEU A 1 91 ? 14.094 1.945 -3.537 1.00 91.06 91 LEU A N 1
ATOM 702 C CA . LEU A 1 91 ? 12.646 1.758 -3.527 1.00 91.06 91 LEU A CA 1
ATOM 703 C C . LEU A 1 91 ? 12.241 0.341 -3.101 1.00 91.06 91 LEU A C 1
ATOM 705 O O . LEU A 1 91 ? 11.303 0.189 -2.316 1.00 91.06 91 LEU A O 1
ATOM 709 N N . LYS A 1 92 ? 12.930 -0.693 -3.600 1.00 86.50 92 LYS A N 1
ATOM 710 C CA . LYS A 1 92 ? 12.689 -2.091 -3.205 1.00 86.50 92 LYS A CA 1
ATOM 711 C C . LYS A 1 92 ? 12.976 -2.300 -1.718 1.00 86.50 92 LYS A C 1
ATOM 713 O O . LYS A 1 92 ? 12.141 -2.881 -1.030 1.00 86.50 92 LYS A O 1
ATOM 718 N N . GLU A 1 93 ? 14.099 -1.787 -1.222 1.00 89.81 93 GLU A N 1
ATOM 719 C CA . GLU A 1 93 ? 14.484 -1.870 0.194 1.00 89.81 93 GLU A CA 1
ATOM 720 C C . GLU A 1 93 ? 13.452 -1.190 1.103 1.00 89.81 93 GLU A C 1
ATOM 722 O O . GLU A 1 93 ? 12.936 -1.818 2.033 1.00 89.81 93 GLU A O 1
ATOM 727 N N . PHE A 1 94 ? 13.066 0.050 0.777 1.00 90.88 94 PHE A N 1
ATOM 728 C CA . PHE A 1 94 ? 12.011 0.771 1.492 1.00 90.88 94 PHE A CA 1
ATOM 729 C C . PHE A 1 94 ? 10.701 -0.015 1.488 1.00 90.88 94 PHE A C 1
ATOM 731 O O . PHE A 1 94 ? 10.035 -0.149 2.507 1.00 90.88 94 PHE A O 1
ATOM 738 N N . MET A 1 95 ? 10.303 -0.579 0.349 1.00 84.69 95 MET A N 1
ATOM 739 C CA . MET A 1 95 ? 9.052 -1.322 0.275 1.00 84.69 95 MET A CA 1
ATOM 740 C C . MET A 1 95 ? 9.029 -2.605 1.086 1.00 84.69 95 MET A C 1
ATOM 742 O O . MET A 1 95 ? 7.966 -2.928 1.621 1.00 84.69 95 MET A O 1
ATOM 746 N N . SER A 1 96 ? 10.146 -3.325 1.147 1.00 83.75 96 SER A N 1
ATOM 747 C CA . SER A 1 96 ? 10.270 -4.542 1.945 1.00 83.75 96 SER A CA 1
ATOM 748 C C . SER A 1 96 ? 10.129 -4.227 3.434 1.00 83.75 96 SER A C 1
ATOM 750 O O . SER A 1 96 ? 9.295 -4.836 4.099 1.00 83.75 96 SER A O 1
ATOM 752 N N . SER A 1 97 ? 10.826 -3.207 3.943 1.00 83.94 97 SER A N 1
ATOM 753 C CA . SER A 1 97 ? 10.707 -2.805 5.354 1.00 83.94 97 SER A CA 1
ATOM 754 C C . SER A 1 97 ? 9.323 -2.229 5.686 1.00 83.94 97 SER A C 1
ATOM 756 O O . SER A 1 97 ? 8.718 -2.572 6.703 1.00 83.94 97 SER A O 1
ATOM 758 N N . HIS A 1 98 ? 8.745 -1.427 4.788 1.00 85.38 98 HIS A N 1
ATOM 759 C CA . HIS A 1 98 ? 7.403 -0.854 4.962 1.00 85.38 98 HIS A CA 1
ATOM 760 C C . HIS A 1 98 ? 6.267 -1.856 4.730 1.00 85.38 98 HIS A C 1
ATOM 762 O O . HIS A 1 98 ? 5.101 -1.561 5.005 1.00 85.38 98 HIS A O 1
ATOM 768 N N . SER A 1 99 ? 6.554 -3.009 4.125 1.00 80.00 99 SER A N 1
ATOM 769 C CA . SER A 1 99 ? 5.591 -4.099 3.953 1.00 80.00 99 SER A CA 1
ATOM 770 C C . SER A 1 99 ? 5.260 -4.733 5.301 1.00 80.00 99 SER A C 1
ATOM 772 O O . SER A 1 99 ? 4.078 -4.931 5.580 1.00 80.00 99 SER A O 1
ATOM 774 N N . GLU A 1 100 ? 6.262 -4.974 6.150 1.00 79.69 100 GLU A N 1
ATOM 775 C CA . GLU A 1 100 ? 6.062 -5.566 7.479 1.00 79.69 100 GLU A CA 1
ATOM 776 C C . GLU A 1 100 ? 5.195 -4.665 8.365 1.00 79.69 100 GLU A C 1
ATOM 778 O O . GLU A 1 100 ? 4.114 -5.086 8.772 1.00 79.69 100 GLU A O 1
ATOM 783 N N . LYS A 1 101 ? 5.531 -3.368 8.478 1.00 81.12 101 LYS A N 1
ATOM 784 C CA . LYS A 1 101 ? 4.706 -2.373 9.201 1.00 81.12 101 LYS A CA 1
ATOM 785 C C . LYS A 1 101 ? 3.244 -2.328 8.729 1.00 81.12 101 LYS A C 1
ATOM 787 O O . LYS A 1 101 ? 2.336 -1.980 9.480 1.00 81.12 101 LYS A O 1
ATOM 792 N N . ARG A 1 102 ? 2.992 -2.639 7.451 1.00 77.56 102 ARG A N 1
ATOM 793 C CA . ARG A 1 102 ? 1.636 -2.675 6.884 1.00 77.56 102 ARG A CA 1
ATOM 794 C C . ARG A 1 102 ? 0.884 -3.962 7.190 1.00 77.56 102 ARG A C 1
ATOM 796 O O . ARG A 1 102 ? -0.346 -3.909 7.204 1.00 77.56 102 ARG A O 1
ATOM 803 N N . LYS A 1 103 ? 1.564 -5.096 7.383 1.00 75.81 103 LYS A N 1
ATOM 804 C CA . LYS A 1 103 ? 0.915 -6.360 7.768 1.00 75.81 103 LYS A CA 1
ATOM 805 C C . LYS A 1 103 ? 0.305 -6.241 9.160 1.00 75.81 103 LYS A C 1
ATOM 807 O O . LYS A 1 103 ? -0.842 -6.641 9.325 1.00 75.81 103 LYS A O 1
ATOM 812 N N . ASP A 1 104 ? 0.995 -5.576 10.079 1.00 71.12 104 ASP A N 1
ATOM 813 C CA . ASP A 1 104 ? 0.519 -5.367 11.453 1.00 71.12 104 ASP A CA 1
ATOM 814 C C . ASP A 1 104 ? -0.749 -4.499 11.517 1.00 71.12 104 ASP A C 1
ATOM 816 O O . ASP A 1 104 ? -1.562 -4.619 12.427 1.00 71.12 104 ASP A O 1
ATOM 820 N N . LEU A 1 105 ? -0.974 -3.657 10.501 1.00 71.81 105 LEU A N 1
ATOM 821 C CA . LEU A 1 105 ? -2.173 -2.818 10.367 1.00 71.81 105 LEU A CA 1
ATOM 822 C C . LEU A 1 105 ? -3.272 -3.451 9.494 1.00 71.81 105 LEU A C 1
ATOM 824 O O . LEU A 1 105 ? -4.260 -2.782 9.141 1.00 71.81 105 LEU A O 1
ATOM 828 N N . LYS A 1 106 ? -3.093 -4.708 9.073 1.00 65.56 106 LYS A N 1
ATOM 829 C CA . LYS A 1 106 ? -3.950 -5.390 8.102 1.00 65.56 106 LYS A CA 1
ATOM 830 C C . LYS A 1 106 ? -4.994 -6.257 8.803 1.00 65.56 106 LYS A C 1
ATOM 832 O O . LYS A 1 106 ? -4.786 -7.438 9.035 1.00 65.56 106 LYS A O 1
ATOM 837 N N . GLY A 1 107 ? -6.167 -5.682 9.036 1.00 67.19 107 GLY A N 1
ATOM 838 C CA . GLY A 1 107 ? -7.314 -6.384 9.623 1.00 67.19 107 GLY A CA 1
ATOM 839 C C . GLY A 1 107 ? -8.046 -5.485 10.608 1.00 67.19 107 GLY A C 1
ATOM 840 O O . GLY A 1 107 ? -7.592 -4.375 10.869 1.00 67.19 107 GLY A O 1
ATOM 841 N N . GLY A 1 108 ? -9.219 -5.891 11.081 1.00 71.75 108 GLY A N 1
ATOM 842 C CA . GLY A 1 108 ? -9.930 -5.227 12.178 1.00 71.75 108 GLY A CA 1
ATOM 843 C C . GLY A 1 108 ? -10.889 -4.117 11.758 1.00 71.75 108 GLY A C 1
ATOM 844 O O . G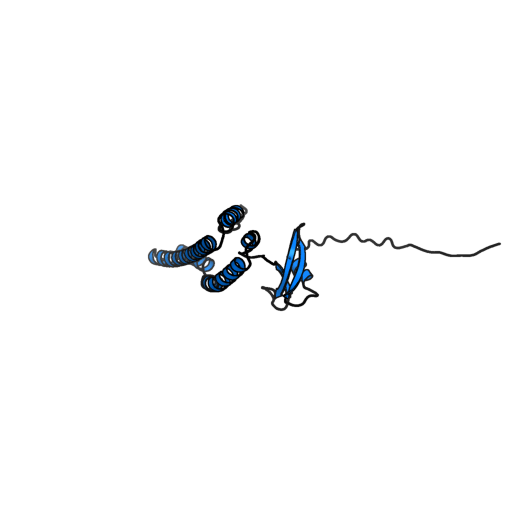LY A 1 108 ? -11.888 -3.886 12.424 1.00 71.75 108 GLY A O 1
ATOM 845 N N . GLY A 1 109 ? -10.655 -3.427 10.638 1.00 78.75 109 GLY A N 1
ATOM 846 C CA . GLY A 1 109 ? -11.507 -2.294 10.255 1.00 78.75 109 GLY A CA 1
ATOM 847 C C . GLY A 1 109 ? -12.951 -2.686 9.907 1.00 78.75 109 GLY A C 1
ATOM 848 O O . GLY A 1 109 ? -13.861 -1.879 10.077 1.00 78.75 109 GLY A O 1
ATOM 849 N N . LYS A 1 110 ? -13.183 -3.900 9.389 1.00 82.69 110 LYS A N 1
ATOM 850 C CA . LYS A 1 110 ? -14.546 -4.396 9.138 1.00 82.69 110 LYS A CA 1
ATOM 851 C C . LYS A 1 110 ? -15.172 -4.855 10.451 1.00 82.69 110 LYS A C 1
ATOM 853 O O . LYS A 1 110 ? -16.270 -4.417 10.760 1.00 82.69 110 LYS A O 1
ATOM 858 N N . GLU A 1 111 ? -14.442 -5.648 11.226 1.00 88.81 111 GLU A N 1
ATOM 859 C CA . GLU A 1 111 ? -14.868 -6.176 12.521 1.00 88.81 111 GLU A CA 1
ATOM 860 C C . GLU A 1 111 ? -15.233 -5.048 13.493 1.00 88.81 111 GLU A C 1
ATOM 862 O O . GLU A 1 111 ? -16.312 -5.058 14.067 1.00 88.81 111 GLU A O 1
ATOM 867 N N . LYS A 1 112 ? -14.401 -4.007 13.608 1.00 89.81 112 LYS A N 1
ATOM 868 C CA . LYS A 1 112 ? -14.659 -2.838 14.463 1.00 89.81 112 LYS A CA 1
ATOM 869 C C . LY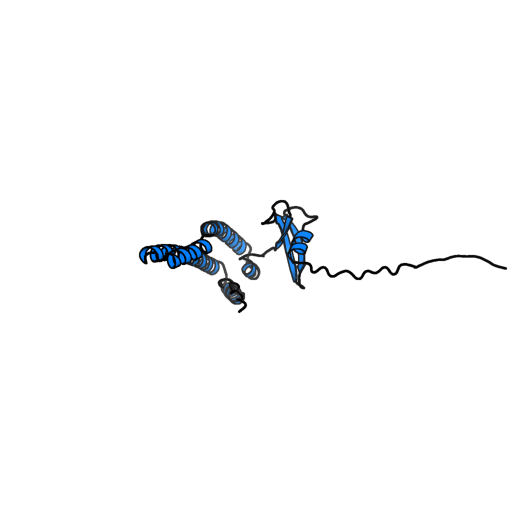S A 1 112 ? -15.860 -2.016 14.004 1.00 89.81 112 LYS A C 1
ATOM 871 O O . LYS A 1 112 ? -16.568 -1.461 14.837 1.00 89.81 112 LYS A O 1
ATOM 876 N N . ARG A 1 113 ? -16.121 -1.948 12.692 1.00 87.44 113 ARG A N 1
ATOM 877 C CA . ARG A 1 113 ? -17.334 -1.302 12.166 1.00 87.44 113 ARG A CA 1
ATOM 878 C C . ARG A 1 113 ? -18.590 -2.097 12.493 1.00 87.44 113 ARG A C 1
ATOM 880 O O . ARG A 1 113 ? -19.581 -1.480 12.857 1.00 87.44 113 ARG A O 1
ATOM 887 N N . GLU A 1 114 ? -18.555 -3.422 12.373 1.00 92.75 114 GLU A N 1
ATOM 888 C CA . GLU A 1 114 ? -19.684 -4.264 12.789 1.00 92.75 114 GLU A CA 1
ATOM 889 C C . GLU A 1 114 ? -19.886 -4.191 14.307 1.00 92.75 114 GLU A C 1
ATOM 891 O O . GLU A 1 114 ? -20.988 -3.891 14.749 1.00 92.75 114 GLU A O 1
ATOM 896 N N . LYS A 1 115 ? -18.810 -4.276 15.099 1.00 93.81 115 LYS A N 1
ATOM 897 C CA . LYS A 1 115 ? -18.856 -4.105 16.558 1.00 93.81 115 LYS A CA 1
ATOM 898 C C . LYS A 1 115 ? -19.453 -2.758 16.973 1.00 93.81 115 LYS A C 1
ATOM 900 O O . LYS A 1 115 ? -20.229 -2.696 17.916 1.00 93.81 115 LYS A O 1
ATOM 905 N N . MET A 1 116 ? -19.137 -1.672 16.263 1.00 94.56 116 MET A N 1
ATOM 906 C CA . MET A 1 116 ? -19.746 -0.362 16.526 1.00 94.56 116 MET A CA 1
ATOM 907 C C . MET A 1 116 ? -21.266 -0.388 16.307 1.00 94.56 116 MET A C 1
ATOM 909 O O . MET A 1 116 ? -22.003 0.170 17.116 1.00 94.56 116 MET A O 1
ATOM 913 N N . LYS A 1 117 ? -21.746 -1.058 15.249 1.00 95.44 117 LYS A N 1
ATOM 914 C CA . LYS A 1 117 ? -23.189 -1.233 15.013 1.00 95.44 117 LYS A CA 1
ATOM 915 C C . LYS A 1 117 ? -23.834 -2.080 16.106 1.00 95.44 117 LYS A C 1
ATOM 917 O O . LYS A 1 117 ? -24.904 -1.724 16.578 1.00 95.44 117 LYS A O 1
ATOM 922 N N . GLU A 1 118 ? -23.188 -3.170 16.512 1.00 96.06 118 GLU A N 1
ATOM 923 C CA . GLU A 1 118 ? -23.675 -4.045 17.583 1.00 96.06 118 GLU A CA 1
ATOM 924 C C . GLU A 1 118 ? -23.812 -3.287 18.908 1.00 96.06 118 GLU A C 1
ATOM 926 O O . GLU A 1 118 ? -24.868 -3.344 19.532 1.00 96.06 118 GLU A O 1
ATOM 931 N N . LEU A 1 119 ? -22.789 -2.521 19.311 1.00 95.62 119 LEU A N 1
ATOM 932 C CA . LEU A 1 119 ? -22.833 -1.703 20.530 1.00 95.62 119 LEU A CA 1
ATOM 933 C C . LEU A 1 119 ? -23.956 -0.659 20.473 1.00 95.62 119 LEU A C 1
ATOM 935 O O . LEU A 1 119 ? -24.644 -0.447 21.469 1.00 95.62 119 LEU A O 1
ATOM 939 N N . PHE A 1 120 ? -24.151 -0.033 19.310 1.00 96.44 120 PHE A N 1
ATOM 940 C CA . PHE A 1 120 ? -25.215 0.944 19.103 1.00 96.44 120 PHE A CA 1
ATOM 941 C C . PHE A 1 120 ? -26.607 0.309 19.223 1.00 96.44 120 PHE A C 1
ATOM 943 O O . PHE A 1 120 ? -27.443 0.800 19.975 1.00 96.44 120 PHE A O 1
ATOM 950 N N . LEU A 1 121 ? -26.845 -0.814 18.535 1.00 97.00 121 LEU A N 1
ATOM 951 C CA . LEU A 1 121 ? -28.119 -1.540 18.594 1.00 97.00 121 LEU A CA 1
ATOM 952 C C . LEU A 1 121 ? -28.414 -2.092 19.995 1.00 97.00 121 LEU A C 1
ATOM 954 O O . LEU A 1 121 ? -29.571 -2.156 20.396 1.00 97.00 121 LEU A O 1
ATOM 958 N N . ALA A 1 122 ? -27.377 -2.456 20.748 1.00 96.81 122 ALA A N 1
ATOM 959 C CA . ALA A 1 122 ? -27.492 -2.931 22.122 1.00 96.81 122 ALA A CA 1
ATOM 960 C C . ALA A 1 122 ? -27.677 -1.806 23.163 1.00 96.81 122 ALA A C 1
ATOM 962 O O . ALA A 1 122 ? -27.718 -2.106 24.356 1.00 96.81 122 ALA A O 1
ATOM 963 N N . GLY A 1 123 ? -27.747 -0.532 22.751 1.00 95.88 123 GLY A N 1
ATOM 964 C CA . GLY A 1 123 ? -27.936 0.603 23.664 1.00 95.88 123 GLY A CA 1
ATOM 965 C C . GLY A 1 123 ? -26.799 0.768 24.677 1.00 95.88 123 GLY A C 1
ATOM 966 O O . GLY A 1 123 ? -27.036 1.134 25.827 1.00 95.88 123 GLY A O 1
ATOM 967 N N . LYS A 1 124 ? -25.566 0.429 24.282 1.00 97.00 124 LYS A N 1
ATOM 968 C CA . LYS A 1 124 ? -24.387 0.522 25.152 1.00 97.00 124 LYS A CA 1
ATOM 969 C C . LYS A 1 124 ? -24.038 1.969 25.478 1.00 97.00 124 LYS A C 1
ATOM 971 O O . LYS A 1 124 ? -24.464 2.902 24.803 1.00 97.00 124 LYS A O 1
ATOM 976 N N . SER A 1 125 ? -23.240 2.146 26.526 1.00 96.25 125 SER A N 1
ATOM 977 C CA . SER A 1 125 ? -22.899 3.478 27.019 1.00 96.25 125 SER A CA 1
ATOM 978 C C . SER A 1 125 ? -22.059 4.272 26.012 1.00 96.25 125 SER A C 1
ATOM 980 O O . SER A 1 125 ? -21.211 3.721 25.303 1.00 96.25 125 SER A O 1
ATOM 982 N N . ASP A 1 126 ? -22.200 5.598 26.031 1.00 95.88 126 ASP A N 1
ATOM 983 C CA . ASP A 1 126 ? -21.360 6.513 25.247 1.00 95.88 126 ASP A CA 1
ATOM 984 C C . ASP A 1 126 ? -19.862 6.279 25.476 1.00 95.88 126 ASP A C 1
ATOM 986 O O . ASP A 1 126 ? -19.052 6.443 24.567 1.00 95.88 126 ASP A O 1
ATOM 990 N N . SER A 1 127 ? -19.481 5.893 26.697 1.00 95.56 127 SER A N 1
ATOM 991 C CA . SER A 1 127 ? -18.097 5.575 27.053 1.00 95.56 127 SER A CA 1
ATOM 992 C C . SER A 1 127 ? -17.564 4.387 26.248 1.00 95.56 127 SER A C 1
ATOM 994 O O . SER A 1 127 ? -16.449 4.439 25.729 1.00 95.56 127 SER A O 1
ATOM 996 N N . GLU A 1 128 ? -18.364 3.334 26.076 1.00 93.56 128 GLU A N 1
ATOM 997 C CA . GLU A 1 128 ? -17.988 2.156 25.286 1.00 93.56 128 GLU A CA 1
ATOM 998 C C . GLU A 1 128 ? -17.880 2.480 23.792 1.00 93.56 128 GLU A C 1
ATOM 1000 O O . GLU A 1 128 ? -16.908 2.079 23.144 1.00 93.56 128 GLU A O 1
ATOM 1005 N N . LEU A 1 129 ? -18.817 3.268 23.256 1.00 94.88 129 LEU A N 1
ATOM 1006 C CA . LEU A 1 129 ? -18.767 3.736 21.867 1.00 94.88 129 LEU A CA 1
ATOM 1007 C C . LEU A 1 129 ? -17.532 4.616 21.619 1.00 94.88 129 LEU A C 1
ATOM 1009 O O . LEU A 1 129 ? -16.812 4.423 20.635 1.00 94.88 129 LEU A O 1
ATOM 1013 N N . LYS A 1 130 ? -17.228 5.541 22.538 1.00 95.88 130 LYS A N 1
ATOM 1014 C CA . LYS A 1 130 ? -16.041 6.409 22.463 1.00 95.88 130 LYS A CA 1
ATOM 1015 C C . LYS A 1 130 ? -14.744 5.606 22.506 1.00 95.88 130 LYS A C 1
ATOM 1017 O O . LYS A 1 130 ? -13.855 5.881 21.704 1.00 95.88 130 LYS A O 1
ATOM 1022 N N . LYS A 1 131 ? -14.637 4.591 23.372 1.00 95.31 131 LYS A N 1
ATOM 1023 C CA . LYS A 1 131 ? -13.456 3.708 23.423 1.00 95.31 131 LYS A CA 1
ATOM 1024 C C . LYS A 1 131 ? -13.203 3.034 22.074 1.00 95.31 131 LYS A C 1
ATOM 1026 O O . LYS A 1 131 ? -12.100 3.137 21.540 1.00 95.31 131 LYS A O 1
ATOM 1031 N N . LEU A 1 132 ? -14.234 2.432 21.477 1.00 93.31 132 LEU A N 1
ATOM 1032 C CA . LEU A 1 132 ? -14.099 1.789 20.168 1.00 93.31 132 LEU A CA 1
ATOM 1033 C C . LEU A 1 132 ? -13.763 2.798 19.057 1.00 93.31 132 LEU A C 1
ATOM 1035 O O . LEU A 1 132 ? -12.974 2.494 18.162 1.00 93.31 132 LEU A O 1
ATOM 1039 N N . HIS A 1 133 ? -14.317 4.012 19.114 1.00 93.50 133 HIS A N 1
ATOM 1040 C CA . HIS A 1 133 ? -13.968 5.080 18.178 1.00 93.50 133 HIS A CA 1
ATOM 1041 C C . HIS A 1 133 ? -12.491 5.486 18.284 1.00 93.50 133 HIS A C 1
ATOM 1043 O O . HIS A 1 133 ? -11.827 5.607 17.258 1.00 93.50 133 HIS A O 1
ATOM 1049 N N . VAL A 1 134 ? -11.957 5.650 19.498 1.00 94.00 134 VAL A N 1
ATOM 1050 C CA . VAL A 1 134 ? -10.540 5.986 19.720 1.00 94.00 134 VAL A CA 1
ATOM 1051 C C . VAL A 1 134 ? -9.624 4.910 19.134 1.00 94.00 134 VAL A C 1
ATOM 1053 O O . VAL A 1 134 ? -8.652 5.239 18.453 1.00 94.00 134 VAL A O 1
ATOM 1056 N N . GLU A 1 135 ? -9.957 3.630 19.310 1.00 90.25 135 GLU A N 1
ATOM 1057 C CA . GLU A 1 135 ? -9.200 2.528 18.703 1.00 90.25 135 GLU A CA 1
ATOM 1058 C C . GLU A 1 135 ? -9.206 2.586 17.169 1.00 90.25 135 GLU A C 1
ATOM 1060 O O . GLU A 1 135 ? -8.170 2.385 16.533 1.00 90.25 135 GLU A O 1
ATOM 1065 N N . ILE A 1 136 ? -10.367 2.860 16.563 1.00 89.12 136 ILE A N 1
ATOM 1066 C CA . ILE A 1 136 ? -10.507 3.011 15.107 1.00 89.12 136 ILE A CA 1
ATOM 1067 C C . ILE A 1 136 ? -9.677 4.206 14.617 1.00 89.12 136 ILE A C 1
ATOM 1069 O O . ILE A 1 136 ? -8.929 4.089 13.643 1.00 89.12 136 ILE A O 1
ATOM 1073 N N . SER A 1 137 ? -9.775 5.346 15.297 1.00 89.75 137 SER A N 1
ATOM 1074 C CA . SER A 1 137 ? -9.060 6.574 14.946 1.00 89.75 137 SER A CA 1
ATOM 1075 C C . SER A 1 137 ? -7.543 6.407 15.049 1.00 89.75 137 SER A C 1
ATOM 1077 O O . SER A 1 137 ? -6.834 6.792 14.121 1.00 89.75 137 SER A O 1
ATOM 1079 N N . SER A 1 138 ? -7.042 5.732 16.089 1.00 89.50 138 SER A N 1
ATOM 1080 C CA . SER A 1 138 ? -5.612 5.417 16.226 1.00 89.50 138 SER A CA 1
ATOM 1081 C C . SER A 1 138 ? -5.091 4.550 15.070 1.00 89.50 138 SER A C 1
ATOM 1083 O O . SER A 1 138 ? -4.006 4.787 14.538 1.00 89.50 138 SER A O 1
ATOM 1085 N N . GLU A 1 139 ? -5.869 3.567 14.605 1.00 87.25 139 GLU A N 1
ATOM 1086 C CA . GLU A 1 139 ? -5.488 2.775 13.427 1.00 87.25 139 GLU A CA 1
ATOM 1087 C C . GLU A 1 139 ? -5.469 3.600 12.138 1.00 87.25 139 GLU A C 1
ATOM 1089 O O . GLU A 1 139 ? -4.603 3.398 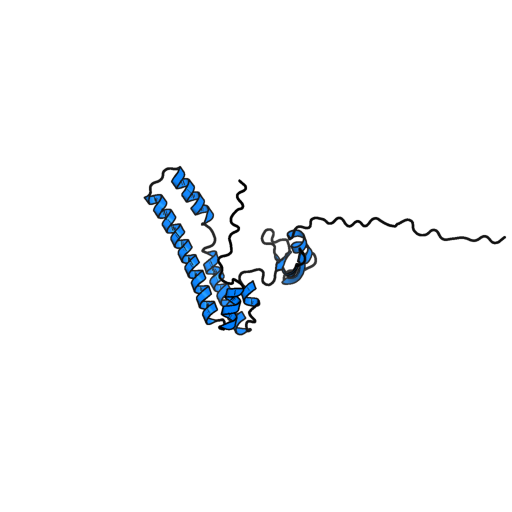11.279 1.00 87.25 139 GLU A O 1
ATOM 1094 N N . HIS A 1 140 ? -6.423 4.518 11.977 1.00 85.88 140 HIS A N 1
ATOM 1095 C CA . HIS A 1 140 ? -6.442 5.438 10.844 1.00 85.88 140 HIS A CA 1
ATOM 1096 C C . HIS A 1 140 ? -5.230 6.364 10.847 1.00 85.88 140 HIS A C 1
ATOM 1098 O O . HIS A 1 140 ? -4.623 6.557 9.791 1.00 85.88 140 HIS A O 1
ATOM 1104 N N . GLU A 1 141 ? -4.844 6.866 12.014 1.00 89.56 141 GLU A N 1
ATOM 1105 C CA . GLU A 1 141 ? -3.663 7.702 12.184 1.00 89.56 141 GLU A CA 1
ATOM 1106 C C . GLU A 1 141 ? -2.387 6.951 11.793 1.00 89.56 141 GLU A C 1
ATOM 1108 O O . GLU A 1 141 ? -1.651 7.419 10.926 1.00 89.56 141 GLU A O 1
ATOM 1113 N N . LYS A 1 142 ? -2.178 5.730 12.308 1.00 89.19 142 LYS A N 1
ATOM 1114 C CA . LYS A 1 142 ? -1.026 4.883 11.941 1.00 89.19 142 LYS A CA 1
ATOM 1115 C C . LYS A 1 142 ? -0.950 4.637 10.432 1.00 89.19 142 LYS A C 1
ATOM 1117 O O . LYS A 1 142 ? 0.120 4.695 9.828 1.00 89.19 142 LYS A O 1
ATOM 1122 N N . ARG A 1 143 ? -2.093 4.404 9.778 1.00 85.19 143 ARG A N 1
ATOM 1123 C CA . ARG A 1 143 ? -2.154 4.265 8.310 1.00 85.19 143 ARG A CA 1
ATOM 1124 C C . ARG A 1 143 ? -1.812 5.571 7.589 1.00 85.19 143 ARG A C 1
ATOM 1126 O O . ARG A 1 143 ? -1.152 5.524 6.550 1.00 85.19 143 ARG A O 1
ATOM 1133 N N . GLY A 1 144 ? -2.256 6.708 8.119 1.00 87.38 144 GLY A N 1
ATOM 1134 C CA . GLY A 1 144 ? -1.903 8.039 7.628 1.00 87.38 144 GLY A CA 1
ATOM 1135 C C . GLY A 1 144 ? -0.401 8.306 7.728 1.00 87.38 144 GLY A C 1
ATOM 1136 O O . GLY A 1 144 ? 0.209 8.704 6.738 1.00 87.38 144 GLY A O 1
ATOM 1137 N N . GLN A 1 145 ? 0.205 7.983 8.871 1.00 90.69 145 GLN A N 1
ATOM 1138 C CA . GLN A 1 145 ? 1.645 8.101 9.107 1.00 90.69 145 GLN A CA 1
ATOM 1139 C C . GLN A 1 145 ? 2.446 7.256 8.108 1.00 90.69 145 GLN A C 1
ATOM 1141 O O . GLN A 1 145 ? 3.302 7.792 7.412 1.00 90.69 145 GLN A O 1
ATOM 1146 N N . LEU A 1 146 ? 2.095 5.979 7.901 1.00 89.00 146 LEU A N 1
ATOM 1147 C CA . LEU A 1 146 ? 2.786 5.144 6.907 1.00 89.00 146 LEU A CA 1
ATOM 1148 C C . LEU A 1 146 ? 2.665 5.676 5.473 1.00 89.00 146 LEU A C 1
ATOM 1150 O O . LEU A 1 146 ? 3.584 5.493 4.666 1.00 89.00 146 LEU A O 1
ATOM 1154 N N . ARG A 1 147 ? 1.534 6.302 5.128 1.00 87.25 147 ARG A N 1
ATOM 1155 C CA . ARG A 1 147 ? 1.350 6.952 3.826 1.00 87.25 147 ARG A CA 1
ATOM 1156 C C . ARG A 1 147 ? 2.244 8.186 3.702 1.00 87.25 147 ARG A C 1
ATOM 1158 O O . ARG A 1 147 ? 2.898 8.341 2.672 1.00 87.25 147 ARG A O 1
ATOM 1165 N N . LEU A 1 148 ? 2.313 9.013 4.743 1.00 90.75 148 LEU A N 1
ATOM 1166 C CA . LEU A 1 148 ? 3.193 10.177 4.795 1.00 90.75 148 LEU A CA 1
ATOM 1167 C C . LEU A 1 148 ? 4.670 9.771 4.709 1.00 90.75 148 LEU A C 1
ATOM 1169 O O . LEU A 1 148 ? 5.397 10.333 3.896 1.00 90.75 148 LEU A O 1
ATOM 1173 N N . GLU A 1 149 ? 5.096 8.748 5.456 1.00 92.38 149 GLU A N 1
ATOM 1174 C CA . GLU A 1 149 ? 6.455 8.191 5.391 1.00 92.38 149 GLU A CA 1
ATOM 1175 C C . GLU A 1 149 ? 6.819 7.787 3.954 1.00 92.38 149 GLU A C 1
ATOM 1177 O O . GLU A 1 149 ? 7.881 8.155 3.451 1.00 92.38 149 GLU A O 1
ATOM 1182 N N . LYS A 1 150 ? 5.905 7.107 3.242 1.00 90.50 150 LYS A N 1
ATOM 1183 C CA . LYS A 1 150 ? 6.092 6.779 1.819 1.00 90.50 150 LYS A CA 1
ATOM 1184 C C . LYS A 1 150 ? 6.216 8.038 0.960 1.00 90.50 150 LYS A C 1
ATOM 1186 O O . LYS A 1 150 ? 7.058 8.077 0.066 1.00 90.50 150 LYS A O 1
ATOM 1191 N N . MET A 1 151 ? 5.374 9.042 1.187 1.00 91.12 151 MET A N 1
ATOM 1192 C CA . MET A 1 151 ? 5.395 10.279 0.405 1.00 91.12 151 MET A CA 1
ATOM 1193 C C . MET A 1 151 ? 6.713 11.039 0.590 1.00 91.12 151 MET A C 1
ATOM 1195 O O . MET A 1 151 ? 7.308 11.470 -0.394 1.00 91.12 151 MET A O 1
ATOM 1199 N N . ILE A 1 152 ? 7.198 11.149 1.829 1.00 94.81 152 ILE A N 1
ATOM 1200 C CA . ILE A 1 152 ? 8.486 11.772 2.156 1.00 94.81 152 ILE A CA 1
ATOM 1201 C C . ILE A 1 152 ? 9.631 10.996 1.505 1.00 94.81 152 ILE A C 1
ATOM 1203 O O . ILE A 1 152 ? 10.490 11.602 0.865 1.00 94.81 152 ILE A O 1
ATOM 1207 N N . PHE A 1 153 ? 9.617 9.666 1.607 1.00 95.25 153 PHE A N 1
ATOM 1208 C CA . PHE A 1 153 ? 10.618 8.820 0.967 1.00 95.25 153 PHE A CA 1
ATOM 1209 C C . PHE A 1 153 ? 10.671 9.052 -0.550 1.00 95.25 153 PHE A C 1
ATOM 1211 O O . PHE A 1 153 ? 11.737 9.328 -1.094 1.00 95.25 153 PHE A O 1
ATOM 1218 N N . LEU A 1 154 ? 9.520 9.021 -1.230 1.00 93.75 154 LEU A N 1
ATOM 1219 C CA . LEU A 1 154 ? 9.452 9.271 -2.672 1.00 93.75 154 LEU A CA 1
ATOM 1220 C C . LEU A 1 154 ? 9.886 10.692 -3.037 1.00 93.75 154 LEU A C 1
ATOM 1222 O O . LEU A 1 154 ? 10.558 10.867 -4.048 1.00 93.75 154 LEU A O 1
ATOM 1226 N N . LYS A 1 155 ? 9.552 11.697 -2.217 1.00 95.06 155 LYS A N 1
ATOM 1227 C CA . LYS A 1 155 ? 9.995 13.081 -2.433 1.00 95.06 155 LYS A CA 1
ATOM 1228 C C . LYS A 1 155 ? 11.521 13.179 -2.493 1.00 95.06 155 LYS A C 1
ATOM 1230 O O . LYS A 1 155 ? 12.041 13.898 -3.337 1.00 95.06 155 LYS A O 1
ATOM 1235 N N . ASN A 1 156 ? 12.203 12.461 -1.602 1.00 96.44 156 ASN A N 1
ATOM 1236 C CA . ASN A 1 156 ? 13.661 12.466 -1.494 1.00 96.44 156 ASN A CA 1
ATOM 1237 C C . ASN A 1 156 ? 14.341 11.545 -2.523 1.00 96.44 156 ASN A C 1
ATOM 1239 O O . ASN A 1 156 ? 15.520 11.723 -2.808 1.00 96.44 156 ASN A O 1
ATOM 1243 N N . LEU A 1 157 ? 13.621 10.547 -3.047 1.00 95.81 157 LEU A N 1
ATOM 1244 C CA . LEU A 1 157 ? 14.140 9.595 -4.029 1.00 95.81 157 LEU A CA 1
ATOM 1245 C C . LEU A 1 157 ? 14.030 10.106 -5.471 1.00 95.81 157 LEU A C 1
ATOM 1247 O O . LEU A 1 157 ? 14.937 9.882 -6.268 1.00 95.81 157 LEU A O 1
ATOM 1251 N N . LEU A 1 158 ? 12.892 10.711 -5.810 1.00 95.44 158 LEU A N 1
ATOM 1252 C CA . LEU A 1 158 ? 12.517 11.075 -7.176 1.00 95.44 158 LEU A CA 1
ATOM 1253 C C . LEU A 1 158 ? 12.960 12.499 -7.527 1.00 95.44 158 LEU A C 1
ATOM 1255 O O . LEU A 1 158 ? 12.919 13.388 -6.670 1.00 95.44 158 LEU A O 1
ATOM 1259 N N . THR A 1 159 ? 13.279 12.738 -8.800 1.00 96.81 159 THR A N 1
ATOM 1260 C CA . THR A 1 159 ? 13.489 14.093 -9.339 1.00 96.81 159 THR A CA 1
ATOM 1261 C C . THR A 1 159 ? 12.180 14.884 -9.383 1.00 96.81 159 THR A C 1
ATOM 1263 O O . THR A 1 159 ? 11.094 14.348 -9.146 1.00 96.81 159 THR A O 1
ATOM 1266 N N . GLU A 1 160 ? 12.247 16.184 -9.670 1.00 96.19 160 GLU A N 1
ATOM 1267 C CA . GLU A 1 160 ? 11.037 17.002 -9.770 1.00 96.19 160 GLU A CA 1
ATOM 1268 C C . GLU A 1 160 ? 10.101 16.532 -10.891 1.00 96.19 160 GLU A C 1
ATOM 1270 O O . GLU A 1 160 ? 8.891 16.420 -10.679 1.00 96.19 160 GLU A O 1
ATOM 1275 N N . GLU A 1 161 ? 10.658 16.190 -12.046 1.00 94.69 161 GLU A N 1
ATOM 1276 C CA . GLU A 1 161 ? 9.943 15.688 -13.218 1.00 94.69 161 GLU A CA 1
ATOM 1277 C C . GLU A 1 161 ? 9.251 14.360 -12.896 1.00 94.69 161 GLU A C 1
ATOM 1279 O O . GLU A 1 161 ? 8.050 14.202 -13.128 1.00 94.69 161 GLU A O 1
ATOM 1284 N N . GLN A 1 162 ? 9.973 13.438 -12.251 1.00 94.81 162 GLN A N 1
ATOM 1285 C CA . GLN A 1 162 ? 9.426 12.156 -11.806 1.00 94.81 162 GLN A CA 1
ATOM 1286 C C . GLN A 1 162 ? 8.293 12.344 -10.786 1.00 94.81 162 GLN A C 1
ATOM 1288 O O . GLN A 1 162 ? 7.289 11.629 -10.832 1.00 94.81 162 GLN A O 1
ATOM 1293 N N . ARG A 1 163 ? 8.399 13.324 -9.875 1.00 95.06 163 ARG A N 1
ATOM 1294 C CA . ARG A 1 163 ? 7.322 13.647 -8.922 1.00 95.06 163 ARG A CA 1
ATOM 1295 C C . ARG A 1 163 ? 6.082 14.198 -9.624 1.00 95.06 163 ARG A C 1
ATOM 1297 O O . ARG A 1 163 ? 4.979 13.782 -9.271 1.00 95.06 163 ARG A O 1
ATOM 1304 N N . LYS A 1 164 ? 6.237 15.087 -10.612 1.00 93.50 164 LYS A N 1
ATOM 1305 C CA . LYS A 1 164 ? 5.113 15.602 -11.418 1.00 93.50 164 LYS A CA 1
ATOM 1306 C C . LYS A 1 164 ? 4.389 14.452 -12.123 1.00 93.50 164 LYS A C 1
ATOM 1308 O O . LYS A 1 164 ? 3.195 14.251 -11.891 1.00 93.50 164 LYS A O 1
ATOM 1313 N N . ALA A 1 165 ? 5.133 13.609 -12.838 1.00 91.00 165 ALA A N 1
ATOM 1314 C CA . ALA A 1 165 ? 4.589 12.437 -13.522 1.00 91.00 165 ALA A CA 1
ATOM 1315 C C . ALA A 1 165 ? 3.917 11.438 -12.555 1.00 91.00 165 ALA A C 1
ATOM 1317 O O . ALA A 1 165 ? 2.840 10.905 -12.842 1.00 91.00 165 ALA A O 1
ATOM 1318 N N . TYR A 1 166 ? 4.492 11.219 -11.366 1.00 90.56 166 TYR A N 1
ATOM 1319 C CA . TYR A 1 166 ? 3.894 10.377 -10.324 1.00 90.56 166 TYR A CA 1
ATOM 1320 C C . TYR A 1 166 ? 2.514 10.886 -9.876 1.00 90.56 166 TYR A C 1
ATOM 1322 O O . TYR A 1 166 ? 1.586 10.090 -9.690 1.00 90.56 166 TYR A O 1
ATOM 1330 N N . ILE A 1 167 ? 2.358 12.202 -9.698 1.00 88.50 167 ILE A N 1
ATOM 1331 C CA . ILE A 1 167 ? 1.095 12.820 -9.271 1.00 88.50 167 ILE A CA 1
ATOM 1332 C C . ILE A 1 167 ? 0.043 12.769 -10.381 1.00 88.50 167 ILE A C 1
ATOM 1334 O O . ILE A 1 167 ? -1.099 12.376 -10.114 1.00 88.50 167 ILE A O 1
ATOM 1338 N N . GLU A 1 168 ? 0.414 13.090 -11.619 1.00 87.00 168 GLU A N 1
ATOM 1339 C CA . GLU A 1 168 ? -0.481 13.030 -12.782 1.00 87.00 168 GLU A CA 1
ATOM 1340 C C . GLU A 1 168 ? -1.071 11.627 -12.954 1.00 87.00 168 GLU A C 1
ATOM 1342 O O . GLU A 1 168 ? -2.297 11.456 -12.994 1.00 87.00 168 GLU A O 1
ATOM 1347 N N . LYS A 1 169 ? -0.211 10.603 -12.882 1.00 84.19 169 LYS A N 1
ATOM 1348 C CA . LYS A 1 169 ? -0.582 9.180 -12.943 1.00 84.19 169 LYS A CA 1
ATOM 1349 C C . LYS A 1 169 ? -1.341 8.677 -11.704 1.00 84.19 169 LYS A C 1
ATOM 1351 O O . LYS A 1 169 ? -1.826 7.548 -11.690 1.00 84.19 169 LYS A O 1
ATOM 1356 N N . GLY A 1 170 ? -1.510 9.504 -10.668 1.00 78.25 170 GLY A N 1
ATOM 1357 C CA . GLY A 1 170 ? -2.342 9.205 -9.499 1.00 78.25 170 GLY A CA 1
ATOM 1358 C C . GLY A 1 170 ? -1.665 8.383 -8.406 1.00 78.25 170 GLY A C 1
ATOM 1359 O O . GLY A 1 170 ? -2.357 7.679 -7.672 1.00 78.25 170 GLY A O 1
ATOM 1360 N N . GLY A 1 171 ? -0.343 8.488 -8.273 1.00 77.56 171 GLY A N 1
ATOM 1361 C CA . GLY A 1 171 ? 0.486 7.655 -7.404 1.00 77.56 171 GLY A CA 1
ATOM 1362 C C . GLY A 1 171 ? 0.031 7.545 -5.948 1.00 77.56 171 GLY A C 1
ATOM 1363 O O . GLY A 1 171 ? -0.015 6.444 -5.396 1.00 77.56 171 GLY A O 1
ATOM 1364 N N . ASP A 1 172 ? -0.327 8.670 -5.327 1.00 71.31 172 ASP A N 1
ATOM 1365 C CA . ASP A 1 172 ? -0.768 8.707 -3.927 1.00 71.31 172 ASP A CA 1
ATOM 1366 C C . ASP A 1 172 ? -2.283 8.905 -3.768 1.00 71.31 172 ASP A C 1
ATOM 1368 O O . ASP A 1 172 ? -2.776 9.151 -2.668 1.00 71.31 172 ASP A O 1
ATOM 1372 N N . ARG A 1 173 ? -3.073 8.789 -4.844 1.00 67.31 173 ARG A N 1
ATOM 1373 C CA . ARG A 1 173 ? -4.531 8.878 -4.704 1.00 67.31 173 ARG A CA 1
ATOM 1374 C C . ARG A 1 173 ? -4.997 7.708 -3.826 1.00 67.31 173 ARG A C 1
ATOM 1376 O O . ARG A 1 173 ? -4.723 6.558 -4.183 1.00 67.31 173 ARG A O 1
ATOM 1383 N N . PRO A 1 174 ? -5.690 7.956 -2.692 1.00 58.62 174 PRO A N 1
ATOM 1384 C CA . PRO A 1 174 ? -6.298 6.872 -1.935 1.00 58.62 174 PRO A CA 1
ATOM 1385 C C . PRO A 1 174 ? -7.189 6.119 -2.916 1.00 58.62 174 PRO A C 1
ATOM 1387 O O . PRO A 1 174 ? -8.010 6.740 -3.597 1.00 58.62 174 PRO A O 1
ATOM 1390 N N . GLY A 1 175 ? -6.929 4.817 -3.084 1.00 56.34 175 GLY A N 1
ATOM 1391 C CA . GLY A 1 175 ? -7.587 4.024 -4.116 1.00 56.34 175 GLY A CA 1
ATOM 1392 C C . GLY A 1 175 ? -9.078 4.301 -4.046 1.00 56.34 175 GLY A C 1
ATOM 1393 O O . GLY A 1 175 ? -9.647 4.186 -2.960 1.00 56.34 175 GLY A O 1
ATOM 1394 N N . ARG A 1 176 ? -9.683 4.748 -5.159 1.00 47.09 176 ARG A N 1
ATOM 1395 C CA . ARG A 1 176 ? -11.132 4.943 -5.239 1.00 47.09 176 ARG A CA 1
ATOM 1396 C C . ARG A 1 176 ? -11.740 3.615 -4.817 1.00 47.09 176 ARG A C 1
ATOM 1398 O O . ARG A 1 176 ? -11.761 2.666 -5.601 1.00 47.09 176 ARG A O 1
ATOM 1405 N N . GLY A 1 177 ? -12.163 3.521 -3.556 1.00 43.72 177 GLY A N 1
ATOM 1406 C CA . GLY A 1 177 ? -12.985 2.419 -3.111 1.00 43.72 177 GLY A CA 1
ATOM 1407 C C . GLY A 1 177 ? -14.113 2.359 -4.119 1.00 43.72 177 GLY A C 1
ATOM 1408 O O . GLY A 1 177 ? -14.662 3.407 -4.473 1.00 43.72 177 GLY A O 1
ATOM 1409 N N . LYS A 1 178 ? -14.399 1.174 -4.659 1.00 42.00 178 LYS A N 1
ATOM 1410 C CA . LYS A 1 178 ? -15.663 0.972 -5.357 1.00 42.00 178 LYS A CA 1
ATOM 1411 C C . LYS A 1 178 ? -16.735 1.414 -4.364 1.00 42.00 178 LYS A C 1
ATOM 1413 O O . LYS A 1 178 ? -17.028 0.676 -3.428 1.00 42.00 178 LYS A O 1
ATOM 1418 N N . ARG A 1 179 ? -17.229 2.650 -4.491 1.00 43.88 179 ARG A N 1
ATOM 1419 C CA . ARG A 1 179 ? -18.444 3.086 -3.817 1.00 43.88 179 ARG A CA 1
ATOM 1420 C C . ARG A 1 179 ? -19.467 2.056 -4.260 1.00 43.88 179 ARG A C 1
ATOM 1422 O O . ARG A 1 179 ? -19.632 1.860 -5.463 1.00 43.88 179 ARG A O 1
ATOM 1429 N N . GLY A 1 180 ? -19.981 1.283 -3.307 1.00 40.22 180 GLY A N 1
ATOM 1430 C CA . GLY A 1 180 ? -20.932 0.227 -3.602 1.00 40.22 180 GLY A CA 1
ATOM 1431 C C . GLY A 1 180 ? -22.042 0.817 -4.457 1.00 40.22 180 GLY A C 1
ATOM 1432 O O . GLY A 1 180 ? -22.643 1.818 -4.073 1.00 40.22 180 GLY A O 1
ATOM 1433 N N . HIS A 1 181 ? -22.271 0.228 -5.628 1.00 38.72 181 HIS A N 1
ATOM 1434 C CA . HIS A 1 181 ? -23.555 0.356 -6.292 1.00 38.72 181 HIS A CA 1
ATOM 1435 C C . HIS A 1 181 ? -24.565 -0.312 -5.357 1.00 38.72 181 HIS A C 1
ATOM 1437 O O . HIS A 1 181 ? -24.750 -1.525 -5.398 1.00 38.72 181 HIS A O 1
ATOM 1443 N N . GLY A 1 182 ? -25.140 0.470 -4.445 1.00 35.38 182 GLY A N 1
ATOM 1444 C CA . GLY A 1 182 ? -26.432 0.134 -3.881 1.00 35.38 182 GLY A CA 1
ATOM 1445 C C . GLY A 1 182 ? -27.419 0.219 -5.033 1.00 35.38 182 GLY A C 1
ATOM 1446 O O . GLY A 1 182 ? -27.679 1.313 -5.533 1.00 35.38 182 GLY A O 1
ATOM 1447 N N . HIS A 1 183 ? -27.882 -0.931 -5.512 1.00 37.78 183 HIS A N 1
ATOM 1448 C CA . HIS A 1 183 ? -29.134 -0.968 -6.249 1.00 37.78 183 HIS A CA 1
ATOM 1449 C C . HIS A 1 183 ? -30.216 -0.530 -5.258 1.00 37.78 183 HIS A C 1
ATOM 1451 O O . HIS A 1 183 ? -30.345 -1.131 -4.191 1.00 37.78 183 HIS A O 1
ATOM 1457 N N . LYS A 1 184 ? -30.864 0.597 -5.569 1.00 39.00 184 LYS A N 1
ATOM 1458 C CA . LYS A 1 184 ? -32.179 0.915 -5.016 1.00 39.00 184 LYS A CA 1
ATOM 1459 C C . LYS A 1 184 ? -33.181 -0.119 -5.509 1.00 39.00 184 LYS A C 1
ATOM 1461 O O . LYS A 1 184 ? -32.986 -0.585 -6.657 1.00 39.00 184 LYS A O 1
#

Foldseek 3Di:
DDDDDDDDDDPDPDDDPPPPDVDDPQNQQQVQDPPHDFQDKGWGDDPNDIFIATFAADPVGRVGTTGDGDLPDLCVLVVVLPADPVLVVLVVVVCVVLVVLVVVLPDDLVVLVVVLVVCVVVVHDPVVNVVSVVVNVVSVVSVVVSLVVVVVSCVVSDDPSSVVSCVVVPSSPPPPDPPDPPDD

pLDDT: mean 79.7, std 18.28, range [35.38, 97.0]

Sequence (184 aa):
MKTTTFILLFLSLSFQAHAKKNENRWSKIKAACESKSAGQECSFEFKGKNFEGECKEGKKDSSLLVCKRSGGGGLAILRELDLTDEQLKKLKEFMSSHSEKRKDLKGGGKEKREKMKELFLAGKSDSELKKLHVEISSEHEKRGQLRLEKMIFLKNLLTEEQRKAYIEKGGDRPGRGKRGHGHK

Radius of gyration: 27.22 Å; chains: 1; bounding box: 52×66×102 Å